Protein AF-A0A293LV69-F1 (afdb_monomer)

Foldseek 3Di:
DDDDDDDDDDDDDDDDDDDDDDDDDDDDDDDDDDDDPPPDDDDDDDDDDDDDDDPDDPDDPDPPCDVLVVLADDPVVVVVVVVVQPPDDPDRDNDPPDLLVVLLVSAADPVQKGQQLSLVVLLCQLQADPPPPLLVQLVVLLVVVCVVPDPPDDSRRDIGHSVSSCVSCVSNSVLSVCSSNLVDPGSRVPVVVVVVVVVQVVCLPPLDDDFDVVDVVRNPDDSSFGKDWDAGPSGRIDIDTPPPDDD

Nearest PDB structures (foldseek):
  7sbn-assembly1_C  TM=9.515E-01  e=5.520E-12  Homo sapiens
  7sbn-assembly1_A  TM=9.579E-01  e=1.296E-11  Homo sapiens
  3ss5-assembly1_B  TM=9.741E-01  e=3.409E-11  Mus musculus
  8bsl-assembly1_C  TM=9.491E-01  e=1.823E-11  Homo sapiens
  8bsl-assembly1_B  TM=9.640E-01  e=4.796E-11  Homo sapiens

Solvent-accessible surface area (backbone atoms only — not comparable to full-atom values): 16530 Å² total; per-residue (Å²): 141,87,84,86,80,86,79,83,83,93,75,89,88,86,84,88,84,87,88,87,90,82,89,88,84,92,86,83,90,81,89,80,91,82,83,79,92,84,82,86,88,84,88,85,89,78,89,81,90,76,85,85,77,78,83,75,78,94,77,76,93,75,84,78,76,48,72,67,68,71,74,50,78,55,77,67,56,54,60,49,37,64,58,62,71,55,76,75,54,102,60,93,69,84,73,79,77,56,64,56,56,53,56,44,67,74,51,46,50,96,81,69,29,27,48,40,34,62,52,51,49,59,52,38,54,41,19,44,53,98,82,39,79,78,47,43,65,32,57,49,42,50,49,52,54,40,61,73,75,49,86,87,69,61,77,50,76,41,71,34,44,66,70,61,45,38,68,29,40,59,91,32,39,70,62,52,52,36,47,78,67,40,67,42,97,54,51,62,32,57,67,54,46,52,57,49,51,54,49,49,59,65,53,66,74,63,78,77,84,76,69,57,66,89,45,75,76,54,47,70,58,67,82,82,69,55,50,48,74,50,68,49,98,83,50,31,52,52,73,48,70,52,63,86,63,88,132

Secondary structure (DSSP, 8-state):
------PPP--------------------------------S----S----------S--------THHHHSPPHHHHHHHHHHT----SS-------HHHHHHHHHB-TTS-EEHHHHHHHHHHTT--TT-GGGHHHHHHHHHHHHHH-TTS-GGG-EE-HHHHHHHHGGGHHHHHHHHTT-SSSS-HHHHHHHHHHHHHHHHT---S---TTSTTGGGS-TT--EEEEE-TT--EEEEESTTS--

pLDDT: mean 70.24, std 29.05, range [25.69, 98.19]

Organism: Ornithodoros erraticus (NCBI:txid265619)

Radius of gyration: 28.66 Å; Cα contacts (8 Å, |Δi|>4): 161; chains: 1; bounding box: 78×52×86 Å

InterPro domains:
  IPR012338 Beta-lactamase/transpeptidase-like [G3DSA:3.40.710.10] (182-247)
  IPR012338 Beta-lactamase/transpeptidase-like [SSF56601] (189-247)
  IPR015868 Glutaminase [PF04960] (209-247)
  IPR015868 Glutaminase [PTHR12544] (93-247)
  IPR041541 Glutaminase, EF-hand domain [PF17959] (99-187)

Structure (mmCIF, N/CA/C/O backbone):
data_AF-A0A293LV69-F1
#
_entry.id   AF-A0A293LV69-F1
#
loop_
_atom_site.group_PDB
_atom_site.id
_atom_site.type_symbol
_atom_site.label_atom_id
_atom_site.label_alt_id
_atom_site.label_comp_id
_atom_site.label_asym_id
_atom_site.label_entity_id
_atom_site.label_seq_id
_atom_site.pdbx_PDB_ins_code
_atom_site.Cartn_x
_atom_site.Cartn_y
_atom_site.Cartn_z
_atom_site.occupancy
_atom_site.B_iso_or_equiv
_atom_site.auth_seq_id
_atom_site.auth_comp_id
_atom_site.auth_asym_id
_atom_site.auth_atom_id
_atom_site.pdbx_PDB_model_num
ATOM 1 N N . MET A 1 1 ? -5.182 23.399 -16.677 1.00 38.50 1 MET A N 1
ATOM 2 C CA . MET A 1 1 ? -6.199 22.400 -17.072 1.00 38.50 1 MET A CA 1
ATOM 3 C C . MET A 1 1 ? -5.839 21.860 -18.445 1.00 38.50 1 MET A C 1
ATOM 5 O O . MET A 1 1 ? -5.856 22.649 -19.368 1.00 38.50 1 MET A O 1
ATOM 9 N N . TYR A 1 2 ? -5.457 20.585 -18.553 1.00 26.06 2 TYR A N 1
ATOM 10 C CA . TYR A 1 2 ? -5.794 19.656 -19.649 1.00 26.06 2 TYR A CA 1
ATOM 11 C C . TYR A 1 2 ? -5.107 18.316 -19.330 1.00 26.06 2 TYR A C 1
ATOM 13 O O . TYR A 1 2 ? -3.899 18.164 -19.477 1.00 26.06 2 TYR A O 1
ATOM 21 N N . ARG A 1 3 ? -5.884 17.362 -18.804 1.00 33.34 3 ARG A N 1
ATOM 22 C CA . ARG A 1 3 ? -5.496 15.958 -18.606 1.00 33.34 3 ARG A CA 1
ATOM 23 C C . ARG A 1 3 ? -5.986 15.193 -19.836 1.00 33.34 3 ARG A C 1
ATOM 25 O O . ARG A 1 3 ? -7.187 15.185 -20.086 1.00 33.34 3 ARG A O 1
ATOM 32 N N . ARG A 1 4 ? -5.097 14.531 -20.579 1.00 26.84 4 ARG A N 1
ATOM 33 C CA . ARG A 1 4 ? -5.485 13.424 -21.468 1.00 26.84 4 ARG A CA 1
ATOM 34 C C . ARG A 1 4 ? -5.095 12.122 -20.785 1.00 26.84 4 ARG A C 1
ATOM 36 O O . ARG A 1 4 ? -3.949 11.696 -20.830 1.00 26.84 4 ARG A O 1
ATOM 43 N N . THR A 1 5 ? -6.066 11.537 -20.098 1.00 32.88 5 THR A N 1
ATOM 44 C CA . THR A 1 5 ? -6.001 10.176 -19.574 1.00 32.88 5 THR A CA 1
ATOM 45 C C . THR A 1 5 ? -6.233 9.224 -20.742 1.00 32.88 5 THR A C 1
ATOM 47 O O . THR A 1 5 ? -7.318 9.217 -21.317 1.00 32.88 5 THR A O 1
ATOM 50 N N . ILE A 1 6 ? -5.223 8.440 -21.117 1.00 31.41 6 ILE A N 1
ATOM 51 C CA . ILE A 1 6 ? -5.418 7.315 -22.035 1.00 31.41 6 ILE A CA 1
ATOM 52 C C . ILE A 1 6 ? -5.941 6.154 -21.189 1.00 31.41 6 ILE A C 1
ATOM 54 O O . ILE A 1 6 ? -5.186 5.490 -20.485 1.00 31.41 6 ILE A O 1
ATOM 58 N N . ALA A 1 7 ? -7.258 5.963 -21.218 1.00 30.03 7 ALA A N 1
ATOM 59 C CA . ALA A 1 7 ? -7.911 4.743 -20.772 1.00 30.03 7 ALA A CA 1
ATOM 60 C C . ALA A 1 7 ? -7.998 3.792 -21.974 1.00 30.03 7 ALA A C 1
ATOM 62 O O . ALA A 1 7 ? -8.591 4.140 -22.993 1.00 30.03 7 ALA A O 1
ATOM 63 N N . MET A 1 8 ? -7.395 2.610 -21.871 1.00 28.88 8 MET A N 1
ATOM 64 C CA . MET A 1 8 ? -7.611 1.518 -22.823 1.00 28.88 8 MET A CA 1
ATOM 65 C C . MET A 1 8 ? -8.790 0.668 -22.323 1.00 28.88 8 MET A C 1
ATOM 67 O O . MET A 1 8 ? -8.700 0.141 -21.212 1.00 28.88 8 MET A O 1
ATOM 71 N N . PRO A 1 9 ? -9.885 0.504 -23.088 1.00 32.53 9 PRO A N 1
ATOM 72 C CA . PRO A 1 9 ? -10.919 -0.467 -22.764 1.00 32.53 9 PRO A CA 1
ATOM 73 C C . PRO A 1 9 ? -10.515 -1.862 -23.261 1.00 32.53 9 PRO A C 1
ATOM 75 O O . PRO A 1 9 ? -10.140 -2.059 -24.415 1.00 32.53 9 PRO A O 1
ATOM 78 N N . PHE A 1 10 ? -10.616 -2.843 -22.369 1.00 33.72 10 PHE A N 1
ATOM 79 C CA . PHE A 1 10 ? -10.447 -4.263 -22.662 1.00 33.72 10 PHE A CA 1
ATOM 80 C C . PHE A 1 10 ? -11.789 -4.838 -23.144 1.00 33.72 10 PHE A C 1
ATOM 82 O O . PHE A 1 10 ? -12.644 -5.165 -22.322 1.00 33.72 10 PHE A O 1
ATOM 89 N N . HIS A 1 11 ? -11.990 -4.986 -24.457 1.00 30.22 11 HIS A N 1
ATOM 90 C CA . HIS A 1 11 ? -12.850 -6.053 -24.983 1.00 30.22 11 HIS A CA 1
ATOM 91 C C . HIS A 1 11 ? -12.617 -6.358 -26.470 1.00 30.22 11 HIS A C 1
ATOM 93 O O . HIS A 1 11 ? -12.735 -5.488 -27.323 1.00 30.22 11 HIS A O 1
ATOM 99 N N . SER A 1 12 ? -12.364 -7.648 -26.715 1.00 34.19 12 SER A N 1
ATOM 100 C CA . SER A 1 12 ? -12.763 -8.457 -27.872 1.00 34.19 12 SER A CA 1
ATOM 101 C C . SER A 1 12 ? -12.427 -7.952 -29.279 1.00 34.19 12 SER A C 1
ATOM 103 O O . SER A 1 12 ? -13.157 -7.143 -29.824 1.00 34.19 12 SER A O 1
ATOM 105 N N . TYR A 1 13 ? -11.420 -8.556 -29.921 1.00 27.03 13 TYR A N 1
ATOM 106 C CA . TYR A 1 13 ? -11.511 -8.941 -31.338 1.00 27.03 13 TYR A CA 1
ATOM 107 C C . TYR A 1 13 ? -10.549 -10.101 -31.626 1.00 27.03 13 TYR A C 1
ATOM 109 O O . TYR A 1 13 ? -9.367 -9.926 -31.910 1.00 27.03 13 TYR A O 1
ATOM 117 N N . ALA A 1 14 ? -11.084 -11.317 -31.540 1.00 32.34 14 ALA A N 1
ATOM 118 C CA . ALA A 1 14 ? -10.540 -12.474 -32.230 1.00 32.34 14 ALA A CA 1
ATOM 119 C C . ALA A 1 14 ? -11.222 -12.597 -33.605 1.00 32.34 14 ALA A C 1
ATOM 121 O O . ALA A 1 14 ? -12.443 -12.481 -33.694 1.00 32.34 14 ALA A O 1
ATOM 122 N N . ARG A 1 15 ? -10.421 -12.949 -34.622 1.00 32.56 15 ARG A N 1
ATOM 123 C CA . ARG A 1 15 ? -10.737 -13.406 -35.999 1.00 32.56 15 ARG A CA 1
ATOM 124 C C . ARG A 1 15 ? -10.559 -12.398 -37.145 1.00 32.56 15 ARG A C 1
ATOM 126 O O . ARG A 1 15 ? -11.126 -11.314 -37.145 1.00 32.56 15 ARG A O 1
ATOM 133 N N . ARG A 1 16 ? -9.944 -12.956 -38.206 1.00 31.33 16 ARG A N 1
ATOM 134 C CA . ARG A 1 16 ? -9.664 -12.457 -39.574 1.00 31.33 16 ARG A CA 1
ATOM 135 C C . ARG A 1 16 ? -8.397 -11.582 -39.604 1.00 31.33 16 ARG A C 1
ATOM 137 O O . ARG A 1 16 ? -8.357 -10.566 -38.939 1.00 31.33 16 ARG A O 1
ATOM 144 N N . LEU A 1 17 ? -7.304 -11.930 -40.292 1.00 28.92 17 LEU A N 1
ATOM 145 C CA . LEU A 1 17 ? -7.173 -12.389 -41.683 1.00 28.92 17 LEU A CA 1
ATOM 146 C C . LEU A 1 17 ? -5.816 -13.120 -41.911 1.00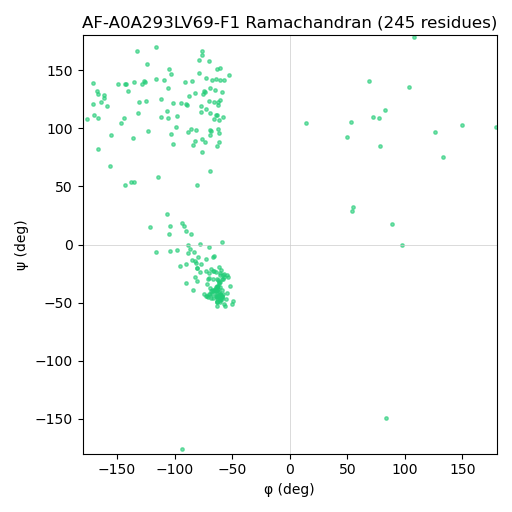 28.92 17 LEU A C 1
ATOM 148 O O . LEU A 1 17 ? -4.765 -12.558 -41.633 1.00 28.92 17 LEU A O 1
ATOM 152 N N . PHE A 1 18 ? -5.845 -14.326 -42.485 1.00 28.38 18 PHE A N 1
ATOM 153 C CA . PHE A 1 18 ? -4.902 -14.804 -43.526 1.00 28.38 18 PHE A CA 1
ATOM 154 C C . PHE A 1 18 ? -5.705 -14.752 -44.852 1.00 28.38 18 PHE A C 1
ATOM 156 O O . PHE A 1 18 ? -6.927 -14.904 -44.740 1.00 28.38 18 PHE A O 1
ATOM 163 N N . PRO A 1 19 ? -5.153 -14.554 -46.077 1.00 37.03 19 PRO A N 1
ATOM 164 C CA . PRO A 1 19 ? -3.860 -15.025 -46.617 1.00 37.03 19 PRO A CA 1
ATOM 165 C C . PRO A 1 19 ? -3.051 -13.897 -47.329 1.00 37.03 19 PRO A C 1
ATOM 167 O O . PRO A 1 19 ? -3.554 -12.799 -47.517 1.00 37.03 19 PRO A O 1
ATOM 170 N N . GLN A 1 20 ? -1.762 -14.029 -47.658 1.00 28.09 20 GLN A N 1
ATOM 171 C CA . GLN A 1 20 ? -1.255 -14.592 -48.919 1.00 28.09 20 GLN A CA 1
ATOM 172 C C . GLN A 1 20 ? 0.267 -14.806 -48.805 1.00 28.09 20 GLN A C 1
ATOM 174 O O . GLN A 1 20 ? 1.043 -13.855 -48.788 1.00 28.09 20 GLN A O 1
ATOM 179 N N . LEU A 1 21 ? 0.695 -16.068 -48.778 1.00 31.08 21 LEU A N 1
ATOM 180 C CA . LEU A 1 21 ? 2.047 -16.486 -49.142 1.00 31.08 21 LEU A CA 1
ATOM 181 C C . LEU A 1 21 ? 1.919 -17.289 -50.434 1.00 31.08 21 LEU A C 1
ATOM 183 O O . LEU A 1 21 ? 1.395 -18.404 -50.406 1.00 31.08 21 LEU A O 1
ATOM 187 N N . ARG A 1 22 ? 2.391 -16.735 -51.554 1.00 29.38 22 ARG A N 1
ATOM 188 C CA . ARG A 1 22 ? 2.895 -17.517 -52.690 1.00 29.38 22 ARG A CA 1
ATOM 189 C C . ARG A 1 22 ? 3.643 -16.632 -53.692 1.00 29.38 22 ARG A C 1
ATOM 191 O O . ARG A 1 22 ? 3.115 -15.629 -54.151 1.00 29.38 22 ARG A O 1
ATOM 198 N N . ASN A 1 23 ? 4.825 -17.125 -54.065 1.00 28.98 23 ASN A N 1
ATOM 199 C CA . ASN A 1 23 ? 5.679 -16.757 -55.198 1.00 28.98 23 ASN A CA 1
ATOM 200 C C . ASN A 1 23 ? 6.509 -15.470 -55.068 1.00 28.98 23 ASN A C 1
ATOM 202 O O . ASN A 1 23 ? 5.994 -14.372 -55.204 1.00 28.98 23 ASN A O 1
ATOM 206 N N . ILE A 1 24 ? 7.830 -15.634 -54.929 1.00 30.45 24 ILE A N 1
ATOM 207 C CA . ILE A 1 24 ? 8.792 -15.402 -56.022 1.00 30.45 24 ILE A CA 1
ATOM 208 C C . ILE A 1 24 ? 10.076 -16.182 -55.696 1.00 30.45 24 ILE A C 1
ATOM 210 O O . ILE A 1 24 ? 10.725 -15.980 -54.675 1.00 30.45 24 ILE A O 1
ATOM 214 N N . SER A 1 25 ? 10.406 -17.107 -56.593 1.00 27.28 25 SER A N 1
ATOM 215 C CA . SER A 1 25 ? 11.681 -17.810 -56.698 1.00 27.28 25 SER A CA 1
ATOM 216 C C . SER A 1 25 ? 12.468 -17.200 -57.867 1.00 27.28 25 SER A C 1
ATOM 218 O O . SER A 1 25 ? 11.871 -16.825 -58.874 1.00 27.28 25 SER A O 1
ATOM 220 N N . ASN A 1 26 ? 13.798 -17.173 -57.735 1.00 28.00 26 ASN A N 1
ATOM 221 C CA . ASN A 1 26 ? 14.818 -17.000 -58.785 1.00 28.00 26 ASN A CA 1
ATOM 222 C C . ASN A 1 26 ? 15.121 -15.597 -59.357 1.00 28.00 26 ASN A C 1
ATOM 224 O O . ASN A 1 26 ? 14.740 -15.271 -60.478 1.00 28.00 26 ASN A O 1
ATOM 228 N N . LYS A 1 27 ? 16.001 -14.859 -58.663 1.00 30.12 27 LYS A N 1
ATOM 229 C CA . LYS A 1 27 ? 17.137 -14.074 -59.216 1.00 30.12 27 LYS A CA 1
ATOM 230 C C . LYS A 1 27 ? 17.882 -13.495 -58.005 1.00 30.12 27 LYS A C 1
ATOM 232 O O . LYS A 1 27 ? 17.317 -12.694 -57.285 1.00 30.12 27 LYS A O 1
ATOM 237 N N . LEU A 1 28 ? 19.072 -13.941 -57.617 1.00 29.95 28 LEU A N 1
ATOM 238 C CA . LEU A 1 28 ? 20.348 -13.763 -58.302 1.00 29.95 28 LEU A CA 1
ATOM 239 C C . LEU A 1 28 ? 21.345 -14.780 -57.714 1.00 29.95 28 LEU A C 1
ATOM 241 O O . LEU A 1 28 ? 21.593 -14.796 -56.511 1.00 29.95 28 LEU A O 1
ATOM 245 N N . ARG A 1 29 ? 21.919 -15.631 -58.568 1.00 29.73 29 ARG A N 1
ATOM 246 C CA . ARG A 1 29 ? 23.135 -16.398 -58.270 1.00 29.73 29 ARG A CA 1
ATOM 247 C C . ARG A 1 29 ? 24.335 -15.529 -58.641 1.00 29.73 29 ARG A C 1
ATOM 249 O O . ARG A 1 29 ? 24.412 -15.109 -59.791 1.00 29.73 29 ARG A O 1
ATOM 256 N N . GLY A 1 30 ? 25.281 -15.341 -57.720 1.00 25.69 30 GLY A N 1
ATOM 257 C CA . GLY A 1 30 ? 26.651 -14.948 -58.069 1.00 25.69 30 GLY A CA 1
ATOM 258 C C . GLY A 1 30 ? 27.393 -14.106 -57.027 1.00 25.69 30 GLY A C 1
ATOM 259 O O . GLY A 1 30 ? 27.224 -12.896 -57.023 1.00 25.69 30 GLY A O 1
ATOM 260 N N . ARG A 1 31 ? 28.307 -14.769 -56.290 1.00 27.38 31 ARG A N 1
ATOM 261 C CA . ARG A 1 31 ? 29.437 -14.239 -55.477 1.00 27.38 31 ARG A CA 1
ATOM 262 C C . ARG A 1 31 ? 29.055 -13.452 -54.211 1.00 27.38 31 ARG A C 1
ATOM 264 O O . ARG A 1 31 ? 28.138 -12.656 -54.231 1.00 27.38 31 ARG A O 1
ATOM 271 N N . SER A 1 32 ? 29.722 -13.549 -53.065 1.00 26.38 32 SER A N 1
ATOM 272 C CA . SER A 1 32 ? 30.767 -14.418 -52.506 1.00 26.38 32 SER A CA 1
ATOM 273 C C . SER A 1 32 ? 30.860 -14.049 -51.014 1.00 26.38 32 SER A C 1
ATOM 275 O O . SER A 1 32 ? 30.798 -12.868 -50.689 1.00 26.38 32 SER A O 1
ATOM 277 N N . THR A 1 33 ? 31.003 -15.054 -50.145 1.00 32.31 33 THR A N 1
ATOM 278 C CA . THR A 1 33 ? 31.539 -14.989 -48.766 1.00 32.31 33 THR A CA 1
ATOM 279 C C . THR A 1 33 ? 30.980 -13.924 -47.808 1.00 32.31 33 THR A C 1
ATOM 281 O O . THR A 1 33 ? 31.562 -12.856 -47.656 1.00 32.31 33 THR A O 1
ATOM 284 N N . TRP A 1 34 ? 29.949 -14.293 -47.041 1.00 26.05 34 TRP A N 1
ATOM 285 C CA . TRP A 1 34 ? 29.697 -13.737 -45.705 1.00 26.05 34 TRP A CA 1
ATOM 286 C C . TRP A 1 34 ? 29.337 -14.887 -44.762 1.00 26.05 34 TRP A C 1
ATOM 288 O O . TRP A 1 34 ? 28.189 -15.315 -44.686 1.00 26.05 34 TRP A O 1
ATOM 298 N N . ALA A 1 35 ? 30.356 -15.440 -44.104 1.00 29.34 35 ALA A N 1
ATOM 299 C CA . ALA A 1 35 ? 30.172 -16.346 -42.979 1.00 29.34 35 ALA A CA 1
ATOM 300 C C . ALA A 1 35 ? 29.767 -15.518 -41.749 1.00 29.34 35 ALA A C 1
ATOM 302 O O . ALA A 1 35 ? 30.404 -14.512 -41.431 1.00 29.34 35 ALA A O 1
ATOM 303 N N . SER A 1 36 ? 28.688 -15.926 -41.085 1.00 29.03 36 SER A N 1
ATOM 304 C CA . SER A 1 36 ? 28.188 -15.332 -39.844 1.00 29.03 36 SER A CA 1
ATOM 305 C C . SER A 1 36 ? 29.190 -15.536 -38.697 1.00 29.03 36 SER A C 1
ATOM 307 O O . SER A 1 36 ? 29.634 -16.668 -38.497 1.00 29.03 36 SER A O 1
ATOM 309 N N . PRO A 1 37 ? 29.530 -14.512 -37.893 1.00 30.25 37 PRO A N 1
ATOM 310 C CA . PRO A 1 37 ? 30.386 -14.698 -36.723 1.00 30.25 37 PRO A CA 1
ATOM 311 C C . PRO A 1 37 ? 29.614 -15.342 -35.557 1.00 30.25 37 PRO A C 1
ATOM 313 O O . PRO A 1 37 ? 29.202 -14.666 -34.621 1.00 30.25 37 PRO A O 1
ATOM 316 N N . THR A 1 38 ? 29.433 -16.662 -35.596 1.00 37.12 38 THR A N 1
ATOM 317 C CA . THR A 1 38 ? 28.973 -17.472 -34.448 1.00 37.12 38 THR A CA 1
ATOM 318 C C . THR A 1 38 ? 30.105 -18.270 -33.790 1.00 37.12 38 THR A C 1
ATOM 320 O O . THR A 1 38 ? 29.854 -19.148 -32.978 1.00 37.12 38 THR A O 1
ATOM 323 N N . GLU A 1 39 ? 31.368 -17.933 -34.067 1.00 32.12 39 GLU A N 1
ATOM 324 C CA . GLU A 1 39 ? 32.528 -18.727 -33.629 1.00 32.12 39 GLU A CA 1
ATOM 325 C C . GLU A 1 39 ? 33.676 -17.871 -33.057 1.00 32.12 39 GLU A C 1
ATOM 327 O O . GLU A 1 39 ? 34.825 -17.955 -33.479 1.00 32.12 39 GLU A O 1
ATOM 332 N N . LYS A 1 40 ? 33.381 -17.012 -32.070 1.00 32.31 40 LYS A N 1
ATOM 333 C CA . LYS A 1 40 ? 34.412 -16.374 -31.216 1.00 32.31 40 LYS A CA 1
ATOM 334 C C . LYS A 1 40 ? 33.973 -16.217 -29.756 1.00 32.31 40 LYS A C 1
ATOM 336 O O . LYS A 1 40 ? 34.099 -15.144 -29.178 1.00 32.31 40 LYS A O 1
ATOM 341 N N . LEU A 1 41 ? 33.497 -17.298 -29.139 1.00 32.97 41 LEU A N 1
ATOM 342 C CA . LEU A 1 41 ? 33.331 -17.385 -27.679 1.00 32.97 41 LEU A CA 1
ATOM 343 C C . LEU A 1 41 ? 33.793 -18.748 -27.138 1.00 32.97 41 LEU A C 1
ATOM 345 O O . LEU A 1 41 ? 33.076 -19.436 -26.424 1.00 32.97 41 LEU A O 1
ATOM 349 N N . LEU A 1 42 ? 35.030 -19.129 -27.462 1.00 33.75 42 LEU A N 1
ATOM 350 C CA . LEU A 1 42 ? 35.764 -20.189 -26.770 1.00 33.75 42 LEU A CA 1
ATOM 351 C C . LEU A 1 42 ? 37.251 -19.823 -26.766 1.00 33.75 42 LEU A C 1
ATOM 353 O O . LEU A 1 42 ? 37.901 -19.884 -27.802 1.00 33.75 42 LEU A O 1
ATOM 357 N N . CYS A 1 43 ? 37.718 -19.377 -25.593 1.00 29.27 43 CYS A N 1
ATOM 358 C CA . CYS A 1 43 ? 39.106 -19.253 -25.103 1.00 29.27 43 CYS A CA 1
ATOM 359 C C . CYS A 1 43 ? 39.398 -17.896 -24.448 1.00 29.27 43 CYS A C 1
ATOM 361 O O . CYS A 1 43 ? 40.140 -17.074 -24.980 1.00 29.27 43 CYS A O 1
ATOM 363 N N . ARG A 1 44 ? 38.899 -17.707 -23.220 1.00 27.39 44 ARG A N 1
ATOM 364 C CA . ARG A 1 44 ? 39.669 -17.022 -22.167 1.00 27.39 44 ARG A CA 1
ATOM 365 C C . ARG A 1 44 ? 39.177 -17.425 -20.775 1.00 27.39 44 ARG A C 1
ATOM 367 O O . ARG A 1 44 ? 38.612 -16.636 -20.035 1.00 27.39 44 ARG A O 1
ATOM 374 N N . ALA A 1 45 ? 39.404 -18.689 -20.427 1.00 29.92 45 ALA A N 1
ATOM 375 C CA . ALA A 1 45 ? 39.386 -19.145 -19.044 1.00 29.92 45 ALA A CA 1
ATOM 376 C C . ALA A 1 45 ? 40.835 -19.228 -18.552 1.00 29.92 45 ALA A C 1
ATOM 378 O O . ALA A 1 45 ? 41.556 -20.168 -18.889 1.00 29.92 45 ALA A O 1
ATOM 379 N N . ARG A 1 46 ? 41.275 -18.225 -17.787 1.00 30.67 46 ARG A N 1
ATOM 380 C CA . ARG A 1 46 ? 42.273 -18.393 -16.726 1.00 30.67 46 ARG A CA 1
ATOM 381 C C . ARG A 1 46 ? 42.296 -17.141 -15.845 1.00 30.67 46 ARG A C 1
ATOM 383 O O . ARG A 1 46 ? 42.401 -16.035 -16.357 1.00 30.67 46 ARG A O 1
ATOM 390 N N . THR A 1 47 ? 42.198 -17.408 -14.541 1.00 30.11 47 THR A N 1
ATOM 391 C CA . THR A 1 47 ? 42.388 -16.543 -13.363 1.00 30.11 47 THR A CA 1
ATOM 392 C C . THR A 1 47 ? 41.321 -15.485 -13.050 1.00 30.11 47 THR A C 1
ATOM 394 O O . THR A 1 47 ? 41.260 -14.450 -13.701 1.00 30.11 47 THR A O 1
ATOM 397 N N . GLY A 1 48 ? 40.574 -15.720 -11.958 1.00 27.66 48 GLY A N 1
ATOM 398 C CA . GLY A 1 48 ? 39.987 -14.664 -11.120 1.00 27.66 48 GLY A CA 1
ATOM 399 C C . GLY A 1 48 ? 38.475 -14.756 -10.885 1.00 27.66 48 GLY A C 1
ATOM 400 O O . GLY A 1 48 ? 37.707 -14.294 -11.713 1.00 27.66 48 GLY A O 1
ATOM 401 N N . ASN A 1 49 ? 38.084 -15.341 -9.745 1.00 33.12 49 ASN A N 1
ATOM 402 C CA . ASN A 1 49 ? 36.803 -15.236 -9.020 1.00 33.12 49 ASN A CA 1
ATOM 403 C C . ASN A 1 49 ? 35.583 -14.614 -9.740 1.00 33.12 49 ASN A C 1
ATOM 405 O O . ASN A 1 49 ? 35.423 -13.397 -9.771 1.00 33.12 49 ASN A O 1
ATOM 409 N N . LEU A 1 50 ? 34.638 -15.470 -10.149 1.00 29.94 50 LEU A N 1
ATOM 410 C CA . LEU A 1 50 ? 33.223 -15.121 -10.332 1.00 29.94 50 LEU A CA 1
ATOM 411 C C . LEU A 1 50 ? 32.389 -15.785 -9.224 1.00 29.94 50 LEU A C 1
ATOM 413 O O . LEU A 1 50 ? 32.677 -16.932 -8.868 1.00 29.94 50 LEU A O 1
ATOM 417 N N . PRO A 1 51 ? 31.352 -15.119 -8.681 1.00 31.55 51 PRO A N 1
ATOM 418 C CA . PRO A 1 51 ? 30.461 -15.749 -7.725 1.00 31.55 51 PRO A CA 1
ATOM 419 C C . PRO A 1 51 ? 29.628 -16.824 -8.431 1.00 31.55 51 PRO A C 1
ATOM 421 O O . PRO A 1 51 ? 29.105 -16.634 -9.529 1.00 31.55 51 PRO A O 1
ATOM 424 N N . LEU A 1 52 ? 29.541 -17.971 -7.768 1.00 27.33 52 LEU A N 1
ATOM 425 C CA . LEU A 1 52 ? 28.819 -19.164 -8.178 1.00 27.33 52 LEU A CA 1
ATOM 426 C C . LEU A 1 52 ? 27.316 -18.846 -8.318 1.00 27.33 52 LEU A C 1
ATOM 428 O O . LEU A 1 52 ? 26.578 -18.872 -7.333 1.00 27.33 52 LEU A O 1
ATOM 432 N N . TYR A 1 53 ? 26.842 -18.550 -9.531 1.00 28.27 53 TYR A N 1
ATOM 433 C CA . TYR A 1 53 ? 25.406 -18.563 -9.814 1.00 28.27 53 TYR A CA 1
ATOM 434 C C . TYR A 1 53 ? 24.919 -20.007 -9.674 1.00 28.27 53 TYR A C 1
ATOM 436 O O . TYR A 1 53 ? 25.241 -20.872 -10.490 1.00 28.27 53 TYR A O 1
ATOM 444 N N . ARG A 1 54 ? 24.166 -20.281 -8.602 1.00 27.16 54 ARG A N 1
ATOM 445 C CA . ARG A 1 54 ? 23.469 -21.555 -8.427 1.00 27.16 54 ARG A CA 1
ATOM 446 C C . ARG A 1 54 ? 22.465 -21.717 -9.566 1.00 27.16 54 ARG A C 1
ATOM 448 O O . ARG A 1 54 ? 21.412 -21.085 -9.572 1.00 27.16 54 ARG A O 1
ATOM 455 N N . HIS A 1 55 ? 22.783 -22.608 -10.497 1.00 25.98 55 HIS A N 1
ATOM 456 C CA . HIS A 1 55 ? 21.770 -23.341 -11.239 1.00 25.98 55 HIS A CA 1
ATOM 457 C C . HIS A 1 55 ? 20.908 -24.088 -10.217 1.00 25.98 55 HIS A C 1
ATOM 459 O O . HIS A 1 55 ? 21.386 -25.027 -9.584 1.00 25.98 55 HIS A O 1
ATOM 465 N N . PHE A 1 56 ? 19.658 -23.669 -10.036 1.00 29.30 56 PHE A N 1
ATOM 466 C CA . PHE A 1 56 ? 18.665 -24.505 -9.374 1.00 29.30 56 PHE A CA 1
ATOM 467 C C . PHE A 1 56 ? 17.829 -25.199 -10.440 1.00 29.30 56 PHE A C 1
ATOM 469 O O . PHE A 1 56 ? 17.057 -24.578 -11.169 1.00 29.30 56 PHE A O 1
ATOM 476 N N . THR A 1 57 ? 18.021 -26.510 -10.531 1.00 27.59 57 THR A N 1
ATOM 477 C CA . THR A 1 57 ? 17.061 -27.431 -11.127 1.00 27.59 57 THR A CA 1
ATOM 478 C C . THR A 1 57 ? 15.761 -27.343 -10.334 1.00 27.59 57 THR A C 1
ATOM 480 O O . THR A 1 57 ? 15.752 -27.489 -9.113 1.00 27.59 57 THR A O 1
ATOM 483 N N . CYS A 1 58 ? 14.668 -27.056 -11.038 1.00 29.94 58 CYS A N 1
ATOM 484 C CA . CYS A 1 58 ? 13.319 -27.065 -10.495 1.00 29.94 58 CYS A CA 1
ATOM 485 C C . CYS A 1 58 ? 12.920 -28.510 -10.181 1.00 29.94 58 CYS A C 1
ATOM 487 O O . CYS A 1 58 ? 12.466 -29.245 -11.051 1.00 29.94 58 CYS A O 1
ATOM 489 N N . SER A 1 59 ? 13.137 -28.914 -8.938 1.00 37.31 59 SER A N 1
ATOM 490 C CA . SER A 1 59 ? 12.536 -30.097 -8.335 1.00 37.31 59 SER A CA 1
ATOM 491 C C . SER A 1 59 ? 12.779 -30.004 -6.837 1.00 37.31 59 SER A C 1
ATOM 493 O O . SER A 1 59 ? 13.766 -30.535 -6.354 1.00 37.31 59 SER A O 1
ATOM 495 N N . ASP A 1 60 ? 11.931 -29.242 -6.149 1.00 26.14 60 ASP A N 1
ATOM 496 C CA . ASP A 1 60 ? 11.630 -29.438 -4.730 1.00 26.14 60 ASP A CA 1
ATOM 497 C C . ASP A 1 60 ? 10.395 -28.610 -4.359 1.00 26.14 60 ASP A C 1
ATOM 499 O O . ASP A 1 60 ? 10.405 -27.378 -4.310 1.00 26.14 60 ASP A O 1
ATOM 503 N N . THR A 1 61 ? 9.292 -29.312 -4.113 1.00 41.94 61 THR A N 1
ATOM 504 C CA . THR A 1 61 ? 8.101 -28.808 -3.426 1.00 41.94 61 THR A CA 1
ATOM 505 C C . THR A 1 61 ? 8.463 -28.430 -1.992 1.00 41.94 61 THR A C 1
ATOM 507 O O . THR A 1 61 ? 8.272 -29.213 -1.064 1.00 41.94 61 THR A O 1
ATOM 510 N N . LEU A 1 62 ? 8.966 -27.215 -1.784 1.00 37.34 62 LEU A N 1
ATOM 511 C CA . LEU A 1 62 ? 9.081 -26.641 -0.449 1.00 37.34 62 LEU A CA 1
ATOM 512 C C . LEU A 1 62 ? 7.782 -25.916 -0.104 1.00 37.34 62 LEU A C 1
ATOM 514 O O . LEU A 1 62 ? 7.554 -24.764 -0.464 1.00 37.34 62 LEU A O 1
ATOM 518 N N . ARG A 1 63 ? 6.923 -26.630 0.630 1.00 39.75 63 ARG A N 1
ATOM 519 C CA . ARG A 1 63 ? 5.838 -26.048 1.422 1.00 39.75 63 ARG A CA 1
ATOM 520 C C . ARG A 1 63 ? 6.449 -25.136 2.487 1.00 39.75 63 ARG A C 1
ATOM 522 O O . ARG A 1 63 ? 6.708 -25.564 3.607 1.00 39.75 63 ARG A O 1
ATOM 529 N N . THR A 1 64 ? 6.676 -23.873 2.158 1.00 31.28 64 THR A N 1
ATOM 530 C CA . THR A 1 64 ? 6.994 -22.846 3.151 1.00 31.28 64 THR A CA 1
ATOM 531 C C . THR A 1 64 ? 5.687 -22.320 3.727 1.00 31.28 64 THR A C 1
ATOM 533 O O . THR A 1 64 ? 5.118 -21.345 3.243 1.00 31.28 64 THR A O 1
ATOM 536 N N . THR A 1 65 ? 5.159 -23.001 4.744 1.00 38.50 65 THR A N 1
ATOM 537 C CA . THR A 1 65 ? 4.022 -22.494 5.517 1.00 38.50 65 THR A CA 1
ATOM 538 C C . THR A 1 65 ? 4.535 -21.409 6.459 1.00 38.50 65 THR A C 1
ATOM 540 O O . THR A 1 65 ? 4.980 -21.701 7.571 1.00 38.50 65 THR A O 1
ATOM 543 N N . SER A 1 66 ? 4.526 -20.156 6.003 1.00 37.91 66 SER A N 1
ATOM 544 C CA . SER A 1 66 ? 4.711 -19.016 6.899 1.00 37.91 66 SER A CA 1
ATOM 545 C C . SER A 1 66 ? 3.589 -19.016 7.946 1.00 37.91 66 SER A C 1
ATOM 547 O O . SER A 1 66 ? 2.486 -19.505 7.697 1.00 37.91 66 SER A O 1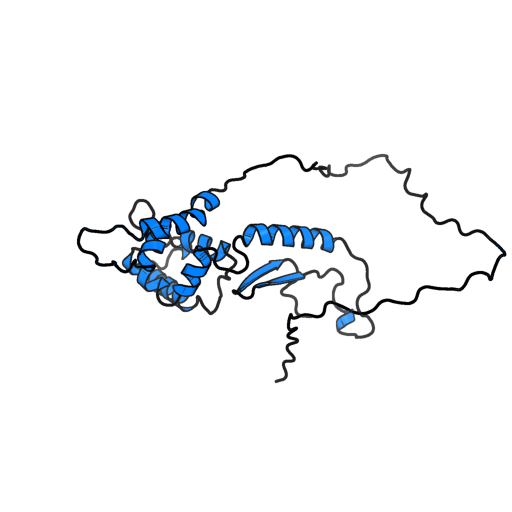
ATOM 549 N N . HIS A 1 67 ? 3.853 -18.467 9.130 1.00 37.47 67 HIS A N 1
ATOM 550 C CA . HIS A 1 67 ? 2.832 -18.310 10.170 1.00 37.47 67 HIS A CA 1
ATOM 551 C C . HIS A 1 67 ? 1.630 -17.482 9.668 1.00 37.47 67 HIS A C 1
ATOM 553 O O . HIS A 1 67 ? 0.510 -17.715 10.104 1.00 37.47 67 HIS A O 1
ATOM 559 N N . ALA A 1 68 ? 1.837 -16.605 8.673 1.00 39.25 68 ALA A N 1
ATOM 560 C CA . ALA A 1 68 ? 0.764 -15.895 7.982 1.00 39.25 68 ALA A CA 1
ATOM 561 C C . ALA A 1 68 ? -0.208 -16.866 7.290 1.00 39.25 68 ALA A C 1
ATOM 563 O O . ALA A 1 68 ? -1.406 -16.740 7.489 1.00 39.25 68 ALA A O 1
ATOM 564 N N . ASN A 1 69 ? 0.269 -17.925 6.628 1.00 43.03 69 ASN A N 1
ATOM 565 C CA . ASN A 1 69 ? -0.611 -18.943 6.032 1.00 43.03 69 ASN A CA 1
ATOM 566 C C . ASN A 1 69 ? -1.396 -19.775 7.067 1.00 43.03 69 ASN A C 1
ATOM 568 O O . ASN A 1 69 ? -2.284 -20.521 6.675 1.00 43.03 69 ASN A O 1
ATOM 572 N N . ARG A 1 70 ? -1.078 -19.679 8.370 1.00 45.81 70 ARG A N 1
ATOM 573 C CA . ARG A 1 70 ? -1.864 -20.291 9.461 1.00 45.81 70 ARG A CA 1
ATOM 574 C C . ARG A 1 70 ? -2.877 -19.336 10.100 1.00 45.81 70 ARG A C 1
ATOM 576 O O . ARG A 1 70 ? -3.782 -19.810 10.771 1.00 45.81 70 ARG A O 1
ATOM 583 N N . VAL A 1 71 ? -2.717 -18.022 9.920 1.00 48.62 71 VAL A N 1
ATOM 584 C CA . VAL A 1 71 ? -3.659 -16.994 10.412 1.00 48.62 71 VAL A CA 1
ATOM 585 C C . VAL A 1 71 ? -4.870 -16.863 9.481 1.00 48.62 71 VAL A C 1
ATOM 587 O O . VAL A 1 71 ? -5.923 -16.382 9.887 1.00 48.62 71 VAL A O 1
ATOM 590 N N . PHE A 1 72 ? -4.738 -17.316 8.236 1.00 50.66 72 PHE A N 1
ATOM 591 C CA . PHE A 1 72 ? -5.774 -17.205 7.221 1.00 50.66 72 PHE A CA 1
ATOM 592 C C . PHE A 1 72 ? -6.522 -18.529 7.035 1.00 50.66 72 PHE A C 1
ATOM 594 O O . PHE A 1 72 ? -5.922 -19.552 6.702 1.00 50.66 72 PHE A O 1
ATOM 601 N N . MET A 1 73 ? -7.844 -18.484 7.241 1.00 44.06 73 MET A N 1
ATOM 602 C CA . MET A 1 73 ? -8.757 -19.587 6.929 1.00 44.06 73 MET A CA 1
ATOM 603 C C . MET A 1 73 ? -8.660 -19.920 5.428 1.00 44.06 73 MET A C 1
ATOM 605 O O . MET A 1 73 ? -8.759 -19.008 4.598 1.00 44.06 73 MET A O 1
ATOM 609 N N . PRO A 1 74 ? -8.511 -21.197 5.039 1.00 46.44 74 PRO A N 1
ATOM 610 C CA . PRO A 1 74 ? -8.726 -21.631 3.663 1.00 46.44 74 PRO A CA 1
ATOM 611 C C . PRO A 1 74 ? -10.107 -21.173 3.161 1.00 46.44 74 PRO A C 1
ATOM 613 O O . PRO A 1 74 ? -11.074 -21.174 3.917 1.00 46.44 74 PRO A O 1
ATOM 616 N N . ALA A 1 75 ? -10.254 -20.842 1.874 1.00 48.62 75 ALA A N 1
ATOM 617 C CA . ALA A 1 75 ? -11.567 -20.507 1.290 1.00 48.62 75 ALA A CA 1
ATOM 618 C C . ALA A 1 75 ? -12.635 -21.609 1.527 1.00 48.62 75 ALA A C 1
ATOM 620 O O . ALA A 1 75 ? -13.830 -21.333 1.621 1.00 48.62 75 ALA A O 1
ATOM 621 N N . GLU A 1 76 ? -12.181 -22.854 1.697 1.00 45.47 76 GLU A N 1
ATOM 622 C CA . GLU A 1 76 ? -12.948 -24.057 2.063 1.00 45.47 76 GLU A CA 1
ATOM 623 C C . GLU A 1 76 ? -13.635 -23.948 3.440 1.00 45.47 76 GLU A C 1
ATOM 625 O O . GLU A 1 76 ? -14.735 -24.462 3.662 1.00 45.47 76 GLU A O 1
ATOM 630 N N . GLU A 1 77 ? -13.014 -23.226 4.368 1.00 50.66 77 GLU A N 1
ATOM 631 C CA . GLU A 1 77 ? -13.495 -23.000 5.728 1.00 50.66 77 GLU A CA 1
ATOM 632 C C . GLU A 1 77 ? -14.629 -21.946 5.759 1.00 50.66 77 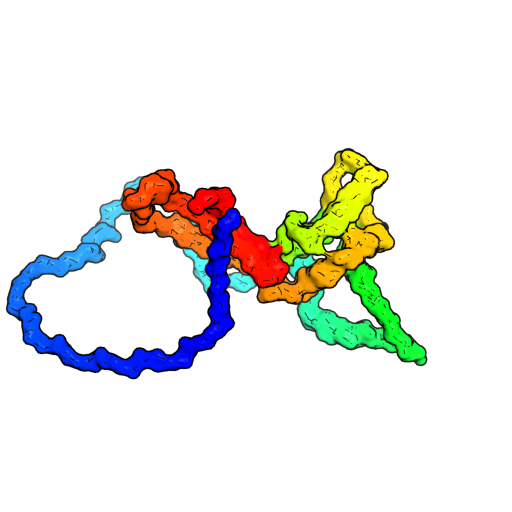GLU A C 1
ATOM 634 O O . GLU A 1 77 ? -15.439 -21.934 6.682 1.00 50.66 77 GLU A O 1
ATOM 639 N N . PHE A 1 78 ? -14.789 -21.142 4.695 1.00 48.00 78 PHE A N 1
ATOM 640 C CA . PHE A 1 78 ? -15.977 -20.305 4.450 1.00 48.00 78 PHE A CA 1
ATOM 641 C C . PHE A 1 78 ? -17.137 -21.072 3.799 1.00 48.00 78 PHE A C 1
ATOM 643 O O . PHE A 1 78 ? -18.297 -20.729 4.031 1.00 48.00 78 PHE A O 1
ATOM 650 N N . HIS A 1 79 ? -16.860 -22.130 3.030 1.00 43.66 79 HIS A N 1
ATOM 651 C CA . HIS A 1 79 ? -17.915 -23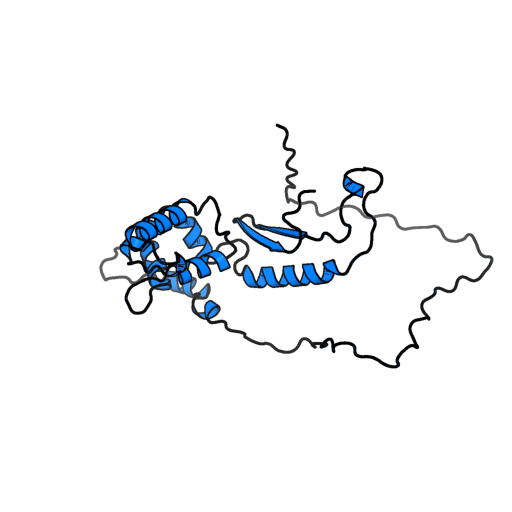.039 2.570 1.00 43.66 79 HIS A CA 1
ATOM 652 C C . HIS A 1 79 ? -18.488 -23.850 3.742 1.00 43.66 79 HIS A C 1
ATOM 654 O O . HIS A 1 79 ? -19.707 -23.949 3.852 1.00 43.66 79 HIS A O 1
ATOM 660 N N . HIS A 1 80 ? -17.647 -24.265 4.695 1.00 38.16 80 HIS A N 1
ATOM 661 C CA . HIS A 1 80 ? -18.101 -24.783 5.994 1.00 38.16 80 HIS A CA 1
ATOM 662 C C . HIS A 1 80 ? -18.638 -23.686 6.922 1.00 38.16 80 HIS A C 1
ATOM 664 O O . HIS A 1 80 ? -19.451 -23.966 7.791 1.00 38.16 80 HIS A O 1
ATOM 670 N N . GLY A 1 81 ? -18.247 -22.426 6.730 1.00 34.97 81 GLY A N 1
ATOM 671 C CA . GLY A 1 81 ? -18.847 -21.264 7.385 1.00 34.97 81 GLY A CA 1
ATOM 672 C C . GLY A 1 81 ? -20.291 -21.005 6.952 1.00 34.97 81 GLY A C 1
ATOM 673 O O . GLY A 1 81 ? -21.044 -20.426 7.718 1.00 34.97 81 GLY A O 1
ATOM 674 N N . LYS A 1 82 ? -20.723 -21.484 5.779 1.00 36.22 82 LYS A N 1
ATOM 675 C CA . LYS A 1 82 ? -22.148 -21.520 5.410 1.00 36.22 82 LYS A CA 1
ATOM 676 C C . LYS A 1 82 ? -22.934 -22.549 6.230 1.00 36.22 82 LYS A C 1
ATOM 678 O O . LYS A 1 82 ? -24.115 -22.331 6.469 1.00 36.22 82 LYS A O 1
ATOM 683 N N . GLU A 1 83 ? -22.282 -23.622 6.676 1.00 36.19 83 GLU A N 1
ATOM 684 C CA . GLU A 1 83 ? -22.879 -24.668 7.519 1.00 36.19 83 GLU A CA 1
ATOM 685 C C . GLU A 1 83 ? -22.732 -24.362 9.022 1.00 36.19 83 GLU A C 1
ATOM 687 O O . GLU A 1 83 ? -23.652 -24.620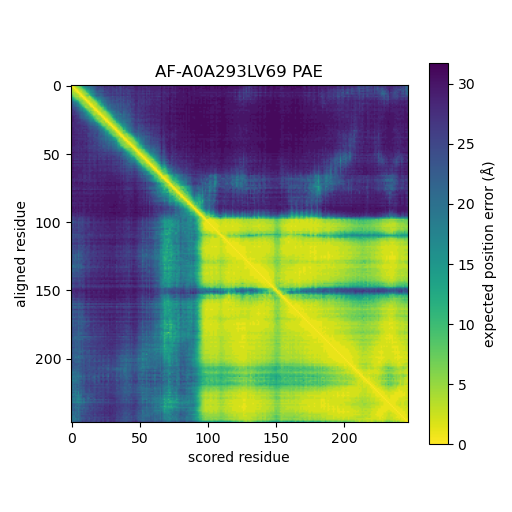 9.788 1.00 36.19 83 GLU A O 1
ATOM 692 N N . LYS A 1 84 ? -21.638 -23.714 9.449 1.00 36.69 84 LYS A N 1
ATOM 693 C CA . LYS A 1 84 ? -21.436 -23.194 10.817 1.00 36.69 84 LYS A CA 1
ATOM 694 C C . LYS A 1 84 ? -22.104 -21.842 11.082 1.00 36.69 84 LYS A C 1
ATOM 696 O O . LYS A 1 84 ? -22.299 -21.492 12.237 1.00 36.69 84 LYS A O 1
ATOM 701 N N . ALA A 1 85 ? -22.506 -21.098 10.048 1.00 39.97 85 ALA A N 1
ATOM 702 C CA . ALA A 1 85 ? -23.429 -19.962 10.185 1.00 39.97 85 ALA A CA 1
ATOM 703 C C . ALA A 1 85 ? -24.865 -20.406 10.529 1.00 39.97 85 ALA A C 1
ATOM 705 O O . ALA A 1 85 ? -25.740 -19.564 10.713 1.00 39.97 85 ALA A O 1
ATOM 706 N N . LEU A 1 86 ? -25.103 -21.716 10.621 1.00 42.81 86 LEU A N 1
ATOM 707 C CA . LEU A 1 86 ? -26.332 -22.344 11.083 1.00 42.81 86 LEU A CA 1
ATOM 708 C C . LEU A 1 86 ? -26.065 -23.106 12.391 1.00 42.81 86 LEU A C 1
ATOM 710 O O . LEU A 1 86 ? -26.332 -24.300 12.496 1.00 42.81 86 LEU A O 1
ATOM 714 N N . GLU A 1 87 ? -25.578 -22.425 13.429 1.00 40.31 87 GLU A N 1
ATOM 715 C CA . GLU A 1 87 ? -25.892 -22.884 14.786 1.00 40.31 87 GLU A CA 1
ATOM 716 C C . GLU A 1 87 ? -27.357 -22.541 15.065 1.00 40.31 87 GLU A C 1
ATOM 718 O O . GLU A 1 87 ? -27.719 -21.458 15.520 1.00 40.31 87 GLU A O 1
ATOM 723 N N . VAL A 1 88 ? -28.224 -23.480 14.686 1.00 38.28 88 VAL A N 1
ATOM 724 C CA . VAL A 1 88 ? -29.655 -23.450 14.972 1.00 38.28 88 VAL A CA 1
ATOM 725 C C . VAL A 1 88 ? -29.829 -23.645 16.478 1.00 38.28 88 VAL A C 1
ATOM 727 O O . VAL A 1 88 ? -29.821 -24.772 16.975 1.00 38.28 88 VAL A O 1
ATOM 730 N N . ASN A 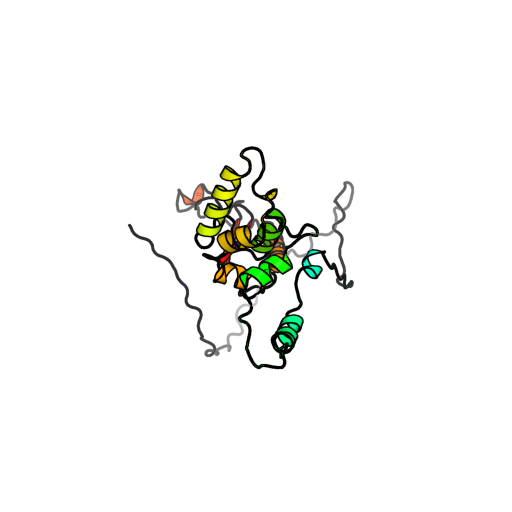1 89 ? -30.007 -22.554 17.223 1.00 43.22 89 ASN A N 1
ATOM 731 C CA . ASN A 1 89 ? -30.698 -22.644 18.505 1.00 43.22 89 ASN A CA 1
ATOM 732 C C . ASN A 1 89 ? -32.139 -23.106 18.253 1.00 43.22 89 ASN A C 1
ATOM 734 O O . ASN A 1 89 ? -32.708 -22.858 17.190 1.00 43.22 89 ASN A O 1
ATOM 738 N N . ARG A 1 90 ? -32.733 -23.803 19.230 1.00 51.44 90 ARG A N 1
ATOM 739 C CA . ARG A 1 90 ? -34.076 -24.422 19.153 1.00 51.44 90 ARG A CA 1
ATOM 740 C C . ARG A 1 90 ? -35.234 -23.445 18.871 1.00 51.44 90 ARG A C 1
ATOM 742 O O . ARG A 1 90 ? -36.377 -23.878 18.780 1.00 51.44 90 ARG A O 1
ATOM 749 N N . GLU A 1 91 ? -34.943 -22.170 18.671 1.00 45.91 91 GLU A N 1
ATOM 750 C CA . GLU A 1 91 ? -35.859 -21.107 18.287 1.00 45.91 91 GLU A CA 1
ATOM 751 C C . GLU A 1 91 ? -35.175 -20.361 17.130 1.00 45.91 91 GLU A C 1
ATOM 753 O O . GLU A 1 91 ? -34.076 -19.838 17.294 1.00 45.91 91 GLU A O 1
ATOM 758 N N . GLY A 1 92 ? -35.750 -20.439 15.924 1.00 41.34 92 GLY A N 1
ATOM 759 C CA . GLY A 1 92 ? -35.119 -20.080 14.646 1.00 41.34 92 GLY A CA 1
ATOM 760 C C . GLY A 1 92 ? -34.862 -18.586 14.429 1.00 41.34 92 GLY A C 1
ATOM 761 O O . GLY A 1 92 ? -35.404 -17.999 13.495 1.00 41.34 92 GLY A O 1
ATOM 762 N N . GLU A 1 93 ? -34.014 -17.984 15.256 1.00 38.00 93 GLU A N 1
ATOM 763 C CA . GLU A 1 93 ? -33.606 -16.588 15.162 1.00 38.00 93 GLU A CA 1
ATOM 764 C C . GLU A 1 93 ? -32.167 -16.507 14.626 1.00 38.00 93 GLU A C 1
ATOM 766 O O . GLU A 1 93 ? -31.201 -16.901 15.281 1.00 38.00 93 GLU A O 1
ATOM 771 N N . THR A 1 94 ? -32.007 -16.042 13.382 1.00 43.53 94 THR A N 1
ATOM 772 C CA . THR A 1 94 ? -30.689 -15.813 12.780 1.00 43.53 94 THR A CA 1
ATOM 773 C C . THR A 1 94 ? -30.030 -14.634 13.486 1.00 43.53 94 THR A C 1
ATOM 775 O O . THR A 1 94 ? -30.330 -13.482 13.165 1.00 43.53 94 THR A O 1
ATOM 778 N N . VAL A 1 95 ? -29.142 -14.896 14.445 1.00 50.06 95 VAL A N 1
ATOM 779 C CA . VAL A 1 95 ? -28.356 -13.829 15.070 1.00 50.06 95 VAL A CA 1
ATOM 780 C C . VAL A 1 95 ? -27.503 -13.184 13.971 1.00 50.06 95 VAL A C 1
ATOM 782 O O . VAL A 1 95 ? -26.717 -13.885 13.325 1.00 50.06 95 VAL A O 1
ATOM 785 N N . PRO A 1 96 ? -27.653 -11.878 13.693 1.00 57.34 96 PRO A N 1
ATOM 786 C CA . PRO A 1 96 ? -26.824 -11.211 12.706 1.00 57.34 96 PRO A CA 1
ATOM 787 C C . PRO A 1 96 ? -25.376 -11.270 13.190 1.00 57.34 96 PRO A C 1
ATOM 789 O O . PRO A 1 96 ? -25.016 -10.663 14.196 1.00 57.34 96 PRO A O 1
ATOM 792 N N . VAL A 1 97 ? -24.546 -12.038 12.486 1.00 67.00 97 VAL A N 1
ATOM 793 C CA . VAL A 1 97 ? -23.130 -12.163 12.822 1.00 67.00 97 VAL A CA 1
ATOM 794 C C . VAL A 1 97 ? -22.482 -10.795 12.641 1.00 67.00 97 VAL A C 1
ATOM 796 O O . VAL A 1 97 ? -22.375 -10.291 11.518 1.00 67.00 97 VAL A O 1
ATOM 799 N N . ASN A 1 98 ? -22.073 -10.173 13.746 1.00 85.06 98 ASN A N 1
ATOM 800 C CA . ASN A 1 98 ? -21.429 -8.873 13.697 1.00 85.06 98 ASN A CA 1
ATOM 801 C C . ASN A 1 98 ? -20.037 -9.033 13.069 1.00 85.06 98 ASN A C 1
ATOM 803 O O . ASN A 1 98 ? -19.153 -9.689 13.616 1.00 85.06 98 ASN A O 1
ATOM 807 N N . VAL A 1 99 ? -19.847 -8.458 11.882 1.00 88.25 99 VAL A N 1
ATOM 808 C CA . VAL A 1 99 ? -18.586 -8.566 11.132 1.00 88.25 99 VAL A CA 1
ATOM 809 C C . VAL A 1 99 ? -17.430 -7.915 11.899 1.00 88.25 99 VAL A C 1
ATOM 811 O O . VAL A 1 99 ? -16.298 -8.380 11.783 1.00 88.25 99 VAL A O 1
ATOM 814 N N . GLU A 1 100 ? -17.712 -6.884 12.706 1.00 91.12 100 GLU A N 1
ATOM 815 C CA . GLU A 1 100 ? -16.725 -6.245 13.588 1.00 91.12 100 GLU A CA 1
ATOM 816 C C . GLU A 1 100 ? -16.145 -7.266 14.579 1.00 91.12 100 GLU A C 1
ATOM 818 O O . GLU A 1 100 ? -14.925 -7.357 14.737 1.00 91.12 100 GLU A O 1
ATOM 823 N N . ASP A 1 101 ? -17.016 -8.089 15.166 1.00 90.69 101 ASP A N 1
ATOM 824 C CA . ASP A 1 101 ? -16.658 -9.104 16.155 1.00 90.69 101 ASP A CA 1
ATOM 825 C C . ASP A 1 101 ? -15.830 -10.224 15.528 1.00 90.69 101 ASP A C 1
ATOM 827 O O . ASP A 1 101 ? -14.805 -10.606 16.083 1.00 90.69 101 ASP A O 1
ATOM 831 N N . LEU A 1 102 ? -16.210 -10.683 14.331 1.00 91.25 102 LEU A N 1
ATOM 832 C CA . LEU A 1 102 ? -15.440 -11.690 13.597 1.00 91.25 102 LEU A CA 1
ATOM 833 C C . LEU A 1 102 ? -14.010 -11.221 13.322 1.00 91.25 102 LEU A C 1
ATOM 835 O O . LEU A 1 102 ? -13.060 -11.970 13.533 1.00 91.25 102 LEU A O 1
ATOM 839 N N . ILE A 1 103 ? -13.849 -9.986 12.838 1.00 92.75 103 ILE A N 1
ATOM 840 C CA . ILE A 1 103 ? -12.517 -9.442 12.559 1.00 92.75 103 ILE A CA 1
ATOM 841 C C . ILE A 1 103 ? -11.743 -9.281 13.868 1.00 92.75 103 ILE A C 1
ATOM 843 O O . ILE A 1 103 ? -10.555 -9.588 13.902 1.00 92.75 103 ILE A O 1
ATOM 847 N N . PHE A 1 104 ? -12.386 -8.846 14.952 1.00 94.12 104 PHE A N 1
ATOM 848 C CA . PHE A 1 104 ? -11.726 -8.767 16.252 1.00 94.12 104 PHE A CA 1
ATOM 849 C C . PHE A 1 104 ? -11.237 -10.144 16.721 1.00 94.12 104 PHE A C 1
ATOM 851 O O . PHE A 1 104 ? -10.068 -10.291 17.072 1.00 94.12 104 PHE A O 1
ATOM 858 N N . ASP A 1 105 ? -12.087 -11.168 16.640 1.00 92.31 105 ASP A N 1
ATOM 859 C CA . ASP A 1 105 ? -11.764 -12.538 17.040 1.00 92.31 105 ASP A CA 1
ATOM 860 C C . ASP A 1 105 ? -10.622 -13.155 16.220 1.00 92.31 105 ASP A C 1
ATOM 862 O O . ASP A 1 105 ? -9.851 -13.950 16.755 1.00 92.31 105 ASP A O 1
ATOM 866 N N . MET A 1 106 ? -10.456 -12.761 14.952 1.00 90.06 106 MET A N 1
ATOM 867 C CA . MET A 1 106 ? -9.324 -13.190 14.117 1.00 90.06 106 MET A CA 1
ATOM 868 C C . MET A 1 106 ? -7.973 -12.649 14.605 1.00 90.06 106 MET A C 1
ATOM 870 O O . MET A 1 106 ? -6.933 -13.267 14.369 1.00 90.06 106 MET A O 1
ATOM 874 N N . PHE A 1 107 ? -7.966 -11.475 15.239 1.00 92.12 107 PHE A N 1
ATOM 875 C CA . PHE A 1 107 ? -6.742 -10.749 15.585 1.00 92.12 107 PHE A CA 1
ATOM 876 C C . PHE A 1 107 ? -6.511 -10.586 17.087 1.00 92.12 107 PHE A C 1
ATOM 878 O O . PHE A 1 107 ? -5.431 -10.114 17.453 1.00 92.12 107 PHE A O 1
ATOM 885 N N . LYS A 1 108 ? -7.464 -10.983 17.939 1.00 92.62 108 LYS A N 1
ATOM 886 C CA . LYS A 1 108 ? -7.318 -10.920 19.395 1.00 92.62 108 LYS A CA 1
ATOM 887 C C . LYS A 1 108 ? -6.144 -11.769 19.876 1.00 92.62 108 LYS A C 1
ATOM 889 O O . LYS A 1 108 ? -5.873 -12.855 19.358 1.00 92.62 108 LYS A O 1
ATOM 894 N N . ASP A 1 109 ? -5.444 -11.240 20.863 1.00 91.00 109 ASP A N 1
ATOM 895 C CA . ASP A 1 109 ? -4.393 -11.934 21.592 1.00 91.00 109 ASP A CA 1
ATOM 896 C C . ASP A 1 109 ? -4.988 -12.587 22.862 1.00 91.00 109 ASP A C 1
ATOM 898 O O . ASP A 1 109 ? -6.203 -12.576 23.072 1.00 91.00 109 ASP A O 1
ATOM 902 N N . SER A 1 110 ? -4.152 -13.197 23.709 1.00 86.19 110 SER A N 1
ATOM 903 C CA . SER A 1 110 ? -4.602 -13.906 24.924 1.00 86.19 110 SER A CA 1
ATOM 904 C C . SER A 1 110 ? -5.338 -13.020 25.927 1.00 86.19 110 SER A C 1
ATOM 906 O O . SER A 1 110 ? -6.147 -13.515 26.706 1.00 86.19 110 SER A O 1
ATOM 908 N N . ASP A 1 111 ? -5.067 -11.718 25.892 1.00 88.00 111 ASP A N 1
ATOM 909 C CA . ASP A 1 111 ? -5.501 -10.761 26.909 1.00 88.00 111 ASP A CA 1
ATOM 910 C C . ASP A 1 111 ? -6.836 -10.085 26.541 1.00 88.00 111 ASP A C 1
ATOM 912 O O . ASP A 1 111 ? -7.135 -9.000 27.032 1.00 88.00 111 ASP A O 1
ATOM 916 N N . ASP A 1 112 ? -7.600 -10.678 25.614 1.00 89.38 112 ASP A N 1
ATOM 917 C CA . ASP A 1 112 ? -8.835 -10.119 25.034 1.00 89.38 112 ASP A CA 1
ATOM 918 C C . ASP A 1 112 ? -8.646 -8.704 24.443 1.00 89.38 112 ASP A C 1
ATOM 920 O O . ASP A 1 112 ? -9.547 -7.863 24.390 1.00 89.38 112 ASP A O 1
ATOM 924 N N . THR A 1 113 ? -7.426 -8.427 23.981 1.00 91.50 113 THR A N 1
ATOM 925 C CA . THR A 1 113 ? -7.056 -7.189 23.294 1.00 91.50 113 THR A CA 1
ATOM 926 C C . THR A 1 113 ? -6.451 -7.495 21.934 1.00 91.50 113 THR A C 1
ATOM 928 O O . THR A 1 113 ? -5.934 -8.582 21.691 1.00 91.50 113 THR A O 1
ATOM 931 N N . LEU A 1 114 ? -6.538 -6.527 21.027 1.00 93.50 114 LEU A N 1
ATOM 932 C CA . LEU A 1 114 ? -6.046 -6.640 19.660 1.00 93.50 114 LEU A CA 1
ATOM 933 C C . LEU A 1 114 ? -4.844 -5.720 19.453 1.00 93.50 114 LEU A C 1
ATOM 935 O O . LEU A 1 114 ? -4.950 -4.505 19.653 1.00 93.50 114 LEU A O 1
ATOM 939 N N . SER A 1 115 ? -3.724 -6.289 18.999 1.00 92.31 115 SER A N 1
ATOM 940 C CA . SER A 1 115 ? -2.549 -5.531 18.558 1.00 92.31 115 SER A CA 1
ATOM 941 C C . SER A 1 115 ? -2.796 -4.842 17.210 1.00 92.31 115 SER A C 1
ATOM 943 O O . SER A 1 115 ? -2.966 -5.492 16.172 1.00 92.31 115 SER A O 1
ATOM 945 N N . VAL A 1 116 ? -2.770 -3.504 17.202 1.00 92.81 116 VAL A N 1
ATOM 946 C CA . VAL A 1 116 ? -2.984 -2.700 15.986 1.00 92.81 116 VAL A CA 1
ATOM 947 C C . VAL A 1 116 ? -1.907 -2.978 14.940 1.00 92.81 116 VAL A C 1
ATOM 949 O O . VAL A 1 116 ? -2.226 -3.075 13.758 1.00 92.81 116 VAL A O 1
ATOM 952 N N . GLY A 1 117 ? -0.647 -3.166 15.342 1.00 92.56 117 GLY A N 1
ATOM 953 C CA . GLY A 1 117 ? 0.441 -3.492 14.417 1.00 92.56 117 GLY A CA 1
ATOM 954 C C . GLY A 1 117 ? 0.199 -4.795 13.648 1.00 92.56 117 GLY A C 1
ATOM 955 O O . GLY A 1 117 ? 0.365 -4.829 12.429 1.00 92.56 117 GLY A O 1
ATOM 956 N N . LYS A 1 118 ? -0.270 -5.848 14.331 1.00 93.56 118 LYS A N 1
ATOM 957 C CA . LYS A 1 118 ? -0.599 -7.147 13.713 1.00 93.56 118 LYS A CA 1
ATOM 958 C C . LYS A 1 118 ? -1.733 -7.013 12.696 1.00 93.56 118 LYS A C 1
ATOM 960 O O . LYS A 1 118 ? -1.614 -7.514 11.578 1.00 93.56 118 LYS A O 1
ATOM 965 N N . PHE A 1 119 ? -2.789 -6.289 13.062 1.00 95.00 119 PHE A N 1
ATOM 966 C CA . PHE A 1 119 ? -3.919 -6.007 12.178 1.00 95.00 119 PHE A CA 1
ATOM 967 C C . PHE A 1 119 ? -3.509 -5.177 10.951 1.00 95.00 119 PHE A C 1
ATOM 969 O O . PHE A 1 119 ? -3.807 -5.560 9.821 1.00 95.00 119 PHE A O 1
ATOM 976 N N . LEU A 1 120 ? -2.786 -4.069 11.149 1.00 95.12 120 LEU A N 1
ATOM 977 C CA . LEU A 1 120 ? -2.324 -3.210 10.056 1.00 95.12 120 LEU A CA 1
ATOM 978 C C . LEU A 1 120 ? -1.395 -3.960 9.103 1.00 95.12 120 LEU A C 1
ATOM 980 O O . LEU A 1 120 ? -1.532 -3.823 7.890 1.00 95.12 120 LEU A O 1
ATOM 984 N N . ASN A 1 121 ? -0.492 -4.787 9.633 1.00 94.19 121 ASN A N 1
ATOM 985 C CA . ASN A 1 121 ? 0.372 -5.620 8.810 1.00 94.19 121 ASN A CA 1
ATOM 986 C C . ASN A 1 121 ? -0.455 -6.584 7.947 1.00 94.19 121 ASN A C 1
ATOM 988 O O . ASN A 1 121 ? -0.281 -6.610 6.734 1.00 94.19 121 ASN A O 1
ATOM 992 N N . ALA A 1 122 ? -1.412 -7.303 8.539 1.00 94.75 122 ALA A N 1
ATOM 993 C CA . ALA A 1 122 ? -2.291 -8.203 7.792 1.00 94.75 122 ALA A CA 1
ATOM 994 C C . ALA A 1 122 ? -3.146 -7.477 6.742 1.00 94.75 122 ALA A C 1
ATOM 996 O O . ALA A 1 122 ? -3.420 -8.029 5.681 1.00 94.75 122 ALA A O 1
ATOM 997 N N . LEU A 1 123 ? -3.546 -6.231 7.003 1.00 95.69 123 LEU A N 1
ATOM 998 C CA . LEU A 1 123 ? -4.272 -5.422 6.032 1.00 95.69 123 LEU A CA 1
ATOM 999 C C . LEU A 1 123 ? -3.365 -4.972 4.878 1.00 95.69 123 LEU A C 1
ATOM 1001 O O . LEU A 1 123 ? -3.767 -5.051 3.719 1.00 95.69 123 LEU A O 1
ATOM 1005 N N . PHE A 1 124 ? -2.146 -4.510 5.156 1.00 95.25 124 PHE A N 1
ATOM 1006 C CA . PHE A 1 124 ? -1.239 -3.995 4.126 1.00 95.25 124 PHE A CA 1
ATOM 1007 C C . PHE A 1 124 ? -0.548 -5.097 3.317 1.00 95.25 124 PHE A C 1
ATOM 1009 O O . PHE A 1 124 ? -0.225 -4.871 2.150 1.00 95.25 124 PHE A O 1
ATOM 1016 N N . THR A 1 125 ? -0.408 -6.314 3.850 1.00 95.50 125 THR A N 1
ATOM 1017 C CA . THR A 1 125 ? 0.066 -7.469 3.066 1.00 95.50 125 THR A CA 1
ATOM 1018 C C . THR A 1 125 ? -0.900 -7.844 1.942 1.00 95.50 125 THR A C 1
ATOM 1020 O O . THR A 1 125 ? -0.452 -8.350 0.913 1.00 95.50 125 THR A O 1
ATOM 1023 N N . THR A 1 126 ? -2.191 -7.498 2.047 1.00 96.81 126 THR A N 1
ATOM 1024 C CA . THR A 1 126 ? -3.156 -7.628 0.933 1.00 96.81 126 THR A CA 1
ATOM 1025 C C . THR A 1 126 ? -2.840 -6.708 -0.254 1.00 96.81 126 THR A C 1
ATOM 1027 O O . THR A 1 126 ? -3.453 -6.831 -1.313 1.00 96.81 126 THR A O 1
ATOM 1030 N N . GLY A 1 127 ? -1.892 -5.777 -0.102 1.00 96.56 127 GLY A N 1
ATOM 1031 C CA . GLY A 1 127 ? -1.466 -4.828 -1.128 1.00 96.56 127 GLY A CA 1
ATOM 1032 C C . GLY A 1 127 ? -2.103 -3.446 -1.018 1.00 96.56 127 GLY A C 1
ATOM 1033 O O . GLY A 1 127 ? -1.789 -2.575 -1.830 1.00 96.56 127 GLY A O 1
ATOM 1034 N N . LEU A 1 128 ? -2.984 -3.212 -0.040 1.00 96.88 128 LEU A N 1
ATOM 1035 C CA . LEU A 1 128 ? -3.513 -1.875 0.232 1.00 96.88 128 LEU A CA 1
ATOM 1036 C C . LEU A 1 128 ? -2.405 -0.922 0.680 1.00 96.88 128 LEU A C 1
ATOM 1038 O O . LEU A 1 128 ? -1.501 -1.277 1.433 1.00 96.88 128 LEU A O 1
ATOM 1042 N N . TRP A 1 129 ? -2.505 0.328 0.239 1.00 93.62 129 TRP A N 1
ATOM 1043 C CA . TRP A 1 129 ? -1.532 1.351 0.595 1.00 93.62 129 TRP A CA 1
ATOM 1044 C C . TRP A 1 129 ? -1.865 1.999 1.943 1.00 93.62 129 TRP A C 1
ATOM 1046 O O . TRP A 1 129 ? -3.016 2.328 2.214 1.00 93.62 129 TRP A O 1
ATOM 1056 N N . LYS A 1 130 ? -0.842 2.287 2.758 1.00 90.94 130 LYS A N 1
ATOM 1057 C CA . LYS A 1 130 ? -1.002 2.962 4.062 1.00 90.94 130 LYS A CA 1
ATOM 1058 C C . LYS A 1 130 ? -1.698 4.327 3.995 1.00 90.94 130 LYS A C 1
ATOM 1060 O O . LYS A 1 130 ? -2.329 4.747 4.956 1.00 90.94 130 LYS A O 1
ATOM 1065 N N . ASN A 1 131 ? -1.576 5.007 2.855 1.00 92.69 131 ASN A N 1
ATOM 1066 C CA . ASN A 1 131 ? -2.185 6.310 2.593 1.00 92.69 131 ASN A CA 1
ATOM 1067 C C . ASN A 1 131 ? -3.373 6.199 1.617 1.00 92.69 131 ASN A C 1
ATOM 1069 O O . ASN A 1 131 ? -3.646 7.141 0.874 1.00 92.69 131 ASN A O 1
ATOM 1073 N N . ASP A 1 132 ? -4.044 5.044 1.557 1.00 95.75 132 ASP A N 1
ATOM 1074 C CA . ASP A 1 132 ? -5.250 4.879 0.744 1.00 95.75 132 ASP A CA 1
ATOM 1075 C C . ASP A 1 132 ? -6.358 5.827 1.247 1.00 95.75 132 ASP A C 1
ATOM 1077 O O . ASP A 1 132 ? -6.736 5.753 2.421 1.00 95.75 132 ASP A O 1
ATOM 1081 N N . PRO A 1 133 ? -6.907 6.712 0.391 1.00 96.56 133 PRO A N 1
ATOM 1082 C CA . PRO A 1 133 ? -7.965 7.639 0.787 1.00 96.56 133 PRO A CA 1
ATOM 1083 C C . PRO A 1 133 ? -9.212 6.961 1.363 1.00 96.56 133 PRO A C 1
ATOM 1085 O O . PRO A 1 133 ? -9.922 7.589 2.137 1.00 96.56 133 PRO A O 1
ATOM 1088 N N . ARG A 1 134 ? -9.475 5.698 1.006 1.00 96.81 134 ARG A N 1
ATOM 1089 C CA . ARG A 1 134 ? -10.637 4.922 1.470 1.00 96.81 134 ARG A CA 1
ATOM 1090 C C . ARG A 1 134 ? -10.460 4.333 2.870 1.00 96.81 134 ARG A C 1
ATOM 1092 O O . ARG A 1 134 ? -11.406 3.777 3.405 1.00 96.81 134 ARG A O 1
ATOM 1099 N N . LEU A 1 135 ? -9.247 4.385 3.423 1.00 96.44 135 LEU A N 1
ATOM 1100 C CA . LEU A 1 135 ? -8.939 3.984 4.803 1.00 96.44 135 LEU A CA 1
ATOM 1101 C C . LEU A 1 135 ? -8.710 5.204 5.705 1.00 96.44 135 LEU A C 1
ATOM 1103 O O . LEU A 1 135 ? -8.213 5.076 6.826 1.00 96.44 135 LEU A O 1
ATOM 1107 N N . LYS A 1 136 ? -8.988 6.408 5.196 1.00 96.00 136 LYS A N 1
ATOM 1108 C CA . LYS A 1 136 ? -8.641 7.665 5.854 1.00 96.00 136 LYS A CA 1
ATOM 1109 C C . LYS A 1 136 ? -9.316 7.784 7.215 1.00 96.00 136 LYS A C 1
ATOM 1111 O O . LYS A 1 136 ? -8.654 8.193 8.166 1.00 96.00 136 LYS A O 1
ATOM 1116 N N . GLU A 1 137 ? -10.587 7.418 7.311 1.00 96.44 137 GLU A N 1
ATOM 1117 C CA . GLU A 1 137 ? -11.389 7.508 8.530 1.00 96.44 137 GLU A CA 1
ATOM 1118 C C . GLU A 1 137 ? -10.808 6.605 9.624 1.00 96.44 137 GLU A C 1
ATOM 1120 O O . GLU A 1 137 ? -10.524 7.079 10.723 1.00 96.44 137 GLU A O 1
ATOM 1125 N N . MET A 1 138 ? -10.501 5.346 9.302 1.00 95.25 138 MET A N 1
ATOM 1126 C CA . MET A 1 138 ? -9.857 4.405 10.222 1.00 95.25 138 MET A CA 1
ATOM 1127 C C . MET A 1 138 ? -8.482 4.905 10.678 1.00 95.25 138 MET A C 1
ATOM 1129 O O . MET A 1 138 ? -8.204 4.928 11.878 1.00 95.25 138 MET A O 1
ATOM 1133 N N . MET A 1 139 ? -7.640 5.396 9.760 1.00 94.88 139 MET A N 1
ATOM 1134 C CA . MET A 1 139 ? -6.328 5.954 10.122 1.00 94.88 139 MET A CA 1
ATOM 1135 C C . MET A 1 139 ? -6.446 7.196 11.012 1.00 94.88 139 MET A C 1
ATOM 1137 O O . MET A 1 139 ? -5.619 7.407 11.899 1.00 94.88 139 MET A O 1
ATOM 1141 N N . GLN A 1 140 ? -7.460 8.033 10.797 1.00 94.38 140 GLN A N 1
ATOM 1142 C CA . GLN A 1 140 ? -7.728 9.196 11.641 1.00 94.38 140 GLN A CA 1
ATOM 1143 C C . GLN A 1 140 ? -8.228 8.787 13.027 1.00 94.38 140 GLN A C 1
ATOM 1145 O O . GLN A 1 140 ? -7.752 9.337 14.019 1.00 94.38 140 GLN A O 1
ATOM 1150 N N . ASN A 1 141 ? -9.126 7.807 13.110 1.00 93.75 141 ASN A N 1
ATOM 1151 C CA . ASN A 1 141 ? -9.643 7.289 14.375 1.00 93.75 141 ASN A CA 1
ATOM 1152 C C . ASN A 1 141 ? -8.531 6.633 15.204 1.00 93.75 141 ASN A C 1
ATOM 1154 O O . ASN A 1 141 ? -8.390 6.938 16.386 1.00 93.75 141 ASN A O 1
ATOM 1158 N N . LEU A 1 142 ? -7.663 5.836 14.573 1.00 92.62 142 LEU A N 1
ATOM 1159 C CA . LEU A 1 142 ? -6.473 5.274 15.219 1.00 92.62 142 LEU A CA 1
ATOM 1160 C C . LEU A 1 142 ? -5.543 6.362 15.773 1.00 92.62 142 LEU A C 1
ATOM 1162 O O . LEU A 1 142 ? -5.055 6.245 16.895 1.00 92.62 142 LEU A O 1
ATOM 1166 N N . ARG A 1 143 ? -5.316 7.446 15.018 1.00 91.06 143 ARG A N 1
ATOM 1167 C CA . ARG A 1 143 ? -4.491 8.577 15.479 1.00 91.06 143 ARG A CA 1
ATOM 1168 C C . ARG A 1 143 ? -5.110 9.315 16.666 1.00 91.06 143 ARG A C 1
ATOM 1170 O O . ARG A 1 143 ? -4.363 9.706 17.557 1.00 91.06 143 ARG A O 1
ATOM 1177 N N . LYS A 1 144 ? -6.435 9.489 16.694 1.00 90.88 144 LYS A N 1
ATOM 1178 C CA . LYS A 1 144 ? -7.145 10.094 17.835 1.00 90.88 144 LYS A CA 1
ATOM 1179 C C . LYS A 1 144 ? -6.986 9.241 19.096 1.00 90.88 144 LYS A C 1
ATOM 1181 O O . LYS A 1 144 ? -6.519 9.745 20.109 1.00 90.88 144 LYS A O 1
ATOM 1186 N N . LEU A 1 145 ? -7.239 7.932 18.997 1.00 88.25 145 LEU A N 1
ATOM 1187 C CA . LEU A 1 145 ? -7.070 7.004 20.125 1.00 88.25 145 LEU A CA 1
ATOM 1188 C C . LEU A 1 145 ? -5.628 6.949 20.638 1.00 88.25 145 LEU A C 1
ATOM 1190 O O . LEU A 1 145 ? -5.390 6.817 21.838 1.00 88.25 145 LEU A O 1
ATOM 1194 N N . TYR A 1 146 ? -4.660 7.048 19.728 1.00 85.94 146 TYR A N 1
ATOM 1195 C CA . TYR A 1 146 ? -3.252 7.125 20.088 1.00 85.94 146 TYR A CA 1
ATOM 1196 C C . TYR A 1 146 ? -2.939 8.391 20.907 1.00 85.94 146 TYR A C 1
ATOM 1198 O O . TYR A 1 146 ? -2.294 8.300 21.952 1.00 85.94 146 TYR A O 1
ATOM 1206 N N . GLN A 1 147 ? -3.447 9.553 20.480 1.00 86.19 147 GLN A N 1
ATOM 1207 C CA . GLN A 1 147 ? -3.272 10.825 21.193 1.00 86.19 147 GLN A CA 1
ATOM 1208 C C . GLN A 1 147 ? -3.905 10.812 22.591 1.00 86.19 147 GLN A C 1
ATOM 1210 O O . GLN A 1 147 ? -3.340 11.394 23.511 1.00 86.19 147 GLN A O 1
ATOM 1215 N N . GLU A 1 148 ? -5.039 10.130 22.760 1.00 84.75 148 GLU A N 1
ATOM 1216 C CA . GLU A 1 148 ? -5.744 10.021 24.042 1.00 84.75 148 GLU A CA 1
ATOM 1217 C C . GLU A 1 148 ? -5.052 9.072 25.033 1.00 84.75 148 GLU A C 1
ATOM 1219 O O . GLU A 1 148 ? -4.958 9.381 26.219 1.00 84.75 148 GLU A O 1
ATOM 1224 N N . LYS A 1 149 ? -4.563 7.911 24.572 1.00 78.62 149 LYS A N 1
ATOM 1225 C CA . LYS A 1 149 ? -4.038 6.862 25.465 1.00 78.62 149 LYS A CA 1
ATOM 1226 C C . LYS A 1 149 ? -2.580 7.055 25.873 1.00 78.62 149 LYS A C 1
ATOM 1228 O O . LYS A 1 149 ? -2.231 6.735 27.007 1.00 78.62 149 LYS A O 1
ATOM 1233 N N . SER A 1 150 ? -1.700 7.499 24.973 1.00 65.44 150 SER A N 1
ATOM 1234 C CA . SER A 1 150 ? -0.296 7.755 25.320 1.00 65.44 150 SER A CA 1
ATOM 1235 C C . SER A 1 150 ? 0.452 8.464 24.184 1.00 65.44 150 SER A C 1
ATOM 1237 O O . SER A 1 150 ? 0.608 7.876 23.117 1.00 65.44 150 SER A O 1
ATOM 1239 N N . PRO A 1 151 ? 1.017 9.665 24.400 1.00 64.12 151 PRO A N 1
ATOM 1240 C CA . PRO A 1 151 ? 1.741 10.400 23.360 1.00 64.12 151 PRO A CA 1
ATOM 1241 C C . PRO A 1 151 ? 3.172 9.892 23.077 1.00 64.12 151 PRO A C 1
ATOM 1243 O O . PRO A 1 151 ? 3.840 10.460 22.215 1.00 64.12 151 PRO A O 1
ATOM 1246 N N . VAL A 1 152 ? 3.660 8.844 23.761 1.00 58.31 152 VAL A N 1
ATOM 1247 C CA . VAL A 1 152 ? 5.093 8.458 23.772 1.00 58.31 152 VAL A CA 1
ATOM 1248 C C . VAL A 1 152 ? 5.433 7.225 22.902 1.00 58.31 152 VAL A C 1
ATOM 1250 O O . VAL A 1 152 ? 6.606 6.893 22.755 1.00 58.31 152 VAL A O 1
ATOM 1253 N N . ARG A 1 153 ? 4.462 6.522 22.297 1.00 63.69 153 ARG A N 1
ATOM 1254 C CA . ARG A 1 153 ? 4.693 5.228 21.605 1.00 63.69 153 ARG A CA 1
ATOM 1255 C C . ARG A 1 153 ? 4.416 5.229 20.087 1.00 63.69 153 ARG A C 1
ATOM 1257 O O . ARG A 1 153 ? 3.877 6.157 19.521 1.00 63.69 153 ARG A O 1
ATOM 1264 N N . SER A 1 154 ? 4.793 4.178 19.363 1.00 79.06 154 SER A N 1
ATOM 1265 C CA . SER A 1 154 ? 4.416 4.048 17.942 1.00 79.06 154 SER A CA 1
ATOM 1266 C C . SER A 1 154 ? 2.970 3.559 17.802 1.00 79.06 154 SER A C 1
ATOM 1268 O O . SER A 1 154 ? 2.526 2.738 18.606 1.00 79.06 154 SER A O 1
ATOM 1270 N N . LEU A 1 155 ? 2.254 3.984 16.750 1.00 76.75 155 LEU A N 1
ATOM 1271 C CA . LEU A 1 155 ? 0.865 3.564 16.472 1.00 76.75 155 LEU A CA 1
ATOM 1272 C C . LEU A 1 155 ? 0.691 2.033 16.469 1.00 76.75 155 LEU A C 1
ATOM 1274 O O . LEU A 1 155 ? -0.321 1.511 16.920 1.00 76.75 155 LEU A O 1
ATOM 1278 N N . GLU A 1 156 ? 1.708 1.319 15.990 1.00 79.69 156 GLU A N 1
ATOM 1279 C CA . GLU A 1 156 ? 1.734 -0.142 15.865 1.00 79.69 156 GLU A CA 1
ATOM 1280 C C . GLU A 1 156 ? 1.768 -0.876 17.215 1.00 79.69 156 GLU A C 1
ATOM 1282 O O . GLU A 1 156 ? 1.380 -2.037 17.292 1.00 79.69 156 GLU A O 1
ATOM 1287 N N . THR A 1 157 ? 2.194 -0.202 18.287 1.00 84.50 157 THR A N 1
ATOM 1288 C CA . THR A 1 157 ? 2.266 -0.781 19.642 1.00 84.50 157 THR A CA 1
ATOM 1289 C C . THR A 1 157 ? 0.970 -0.625 20.437 1.00 84.50 157 THR A C 1
ATOM 1291 O O . THR A 1 157 ? 0.900 -1.030 21.595 1.00 84.50 157 THR A O 1
ATOM 1294 N N . LEU A 1 158 ? -0.051 -0.004 19.842 1.00 86.62 158 LEU A N 1
ATOM 1295 C CA . LEU A 1 158 ? -1.334 0.219 20.486 1.00 86.62 158 LEU A CA 1
ATOM 1296 C C . LEU A 1 158 ? -2.136 -1.086 20.559 1.00 86.62 158 LEU A C 1
ATOM 1298 O O . LEU A 1 158 ? -2.312 -1.768 19.548 1.00 86.62 158 LEU A O 1
ATOM 1302 N N . SER A 1 159 ? -2.680 -1.371 21.741 1.00 90.25 159 SER A N 1
ATOM 1303 C CA . SER A 1 159 ? -3.658 -2.441 21.946 1.00 90.25 159 SER A CA 1
ATOM 1304 C C . SER A 1 159 ? -5.053 -1.856 22.152 1.00 90.25 159 SER A C 1
AT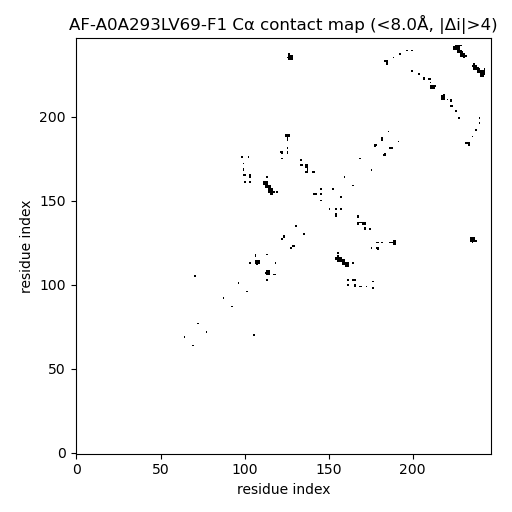OM 1306 O O . SER A 1 159 ? -5.247 -0.883 22.897 1.00 90.25 159 SER A O 1
ATOM 1308 N N . LEU A 1 160 ? -6.038 -2.436 21.470 1.00 91.81 160 LEU A N 1
ATOM 1309 C CA . LEU A 1 160 ? -7.430 -1.995 21.501 1.00 91.81 160 LEU A CA 1
ATOM 1310 C C . LEU A 1 160 ? -8.329 -3.069 22.111 1.00 91.81 160 LEU A C 1
ATOM 1312 O O . LEU A 1 160 ? -8.137 -4.259 21.878 1.00 91.81 160 LEU A O 1
ATOM 1316 N N . THR A 1 161 ? -9.321 -2.623 22.880 1.00 93.50 161 THR A N 1
ATOM 1317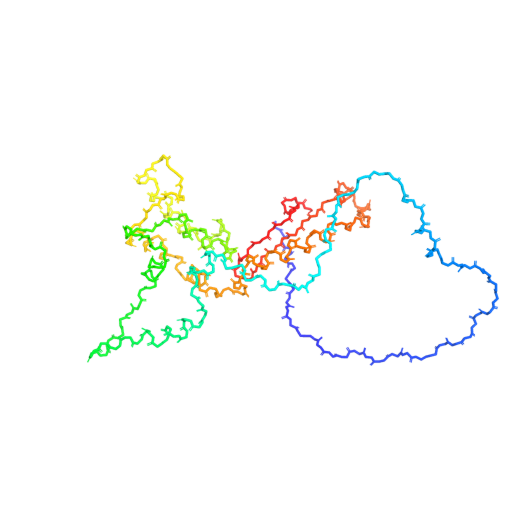 C CA . THR A 1 161 ? -10.445 -3.459 23.312 1.00 93.50 161 THR A CA 1
ATOM 1318 C C . THR A 1 161 ? -11.419 -3.651 22.150 1.00 93.50 161 THR A C 1
ATOM 1320 O O . THR A 1 161 ? -11.402 -2.873 21.189 1.00 93.50 161 THR A O 1
ATOM 1323 N N . LYS A 1 162 ? -12.299 -4.650 22.256 1.00 92.94 162 LYS A N 1
ATOM 1324 C CA . LYS A 1 162 ? -13.312 -4.975 21.241 1.00 92.94 162 LYS A CA 1
ATOM 1325 C C . LYS A 1 162 ? -14.128 -3.760 20.791 1.00 92.94 162 LYS A C 1
ATOM 1327 O O . LYS A 1 162 ? -14.181 -3.452 19.603 1.00 92.94 162 LYS A O 1
ATOM 1332 N N . GLU A 1 163 ? -14.687 -3.016 21.742 1.00 92.19 163 GLU A N 1
ATOM 1333 C CA . GLU A 1 163 ? -15.516 -1.836 21.458 1.00 92.19 163 GLU A CA 1
ATOM 1334 C C . GLU A 1 163 ? -14.729 -0.719 20.757 1.00 92.19 163 GLU A C 1
ATOM 1336 O O . GLU A 1 163 ? -15.189 -0.135 19.773 1.00 92.19 163 GLU A O 1
ATOM 1341 N N . ALA A 1 164 ? -13.510 -0.443 21.233 1.00 92.94 164 ALA A N 1
ATOM 1342 C CA . ALA A 1 164 ? -12.652 0.578 20.643 1.00 92.94 164 ALA A CA 1
ATOM 1343 C C . ALA A 1 164 ? -12.248 0.207 19.209 1.00 92.94 164 ALA A C 1
ATOM 1345 O O . ALA A 1 164 ? -12.227 1.070 18.333 1.00 92.94 164 ALA A O 1
ATOM 1346 N N . PHE A 1 165 ? -11.959 -1.072 18.958 1.00 94.56 165 PHE A N 1
ATOM 1347 C CA . PHE A 1 165 ? -11.628 -1.569 17.628 1.00 94.56 165 PHE A CA 1
ATOM 1348 C C . PHE A 1 165 ? -12.817 -1.481 16.664 1.00 94.56 165 PHE A C 1
ATOM 1350 O O . PHE A 1 165 ? -12.652 -0.954 15.564 1.00 94.56 165 PHE A O 1
ATOM 1357 N N . GLY A 1 166 ? -14.015 -1.903 17.085 1.00 93.62 166 GLY A N 1
ATOM 1358 C CA . GLY A 1 166 ? -15.236 -1.788 16.277 1.00 93.62 166 GLY A CA 1
ATOM 1359 C C . GLY A 1 166 ? -15.487 -0.347 15.826 1.00 93.62 166 GLY A C 1
ATOM 1360 O O . GLY A 1 166 ? -15.643 -0.079 14.635 1.00 93.62 166 GLY A O 1
ATOM 1361 N N . ASN A 1 167 ? -15.375 0.616 16.749 1.00 93.75 167 ASN A N 1
ATOM 1362 C CA . ASN A 1 167 ? -15.515 2.046 16.445 1.00 93.75 167 ASN A CA 1
ATOM 1363 C C . ASN A 1 167 ? -14.479 2.568 15.435 1.00 93.75 167 ASN A C 1
ATOM 1365 O O . ASN A 1 167 ? -14.770 3.479 14.662 1.00 93.75 167 ASN A O 1
ATOM 1369 N N . VAL A 1 168 ? -13.269 2.007 15.429 1.00 94.56 168 VAL A N 1
ATOM 1370 C CA . VAL A 1 168 ? -12.201 2.412 14.508 1.00 94.56 168 VAL A CA 1
ATOM 1371 C C . VAL A 1 168 ? -12.478 1.947 13.083 1.00 94.56 168 VAL A C 1
ATOM 1373 O O . VAL A 1 168 ? -12.270 2.718 12.146 1.00 94.56 168 VAL A O 1
ATOM 1376 N N . ILE A 1 169 ? -12.909 0.696 12.909 1.00 95.06 169 ILE A N 1
ATOM 1377 C CA . ILE A 1 169 ? -13.013 0.075 11.583 1.00 95.06 169 ILE A CA 1
ATOM 1378 C C . ILE A 1 169 ? -14.372 0.284 10.915 1.00 95.06 169 ILE A C 1
ATOM 1380 O O . ILE A 1 169 ? -14.460 0.105 9.701 1.00 95.06 169 ILE A O 1
ATOM 1384 N N . ARG A 1 170 ? -15.407 0.678 11.670 1.00 94.00 170 ARG A N 1
ATOM 1385 C CA . ARG A 1 170 ? -16.804 0.773 11.213 1.00 94.00 170 ARG A CA 1
ATOM 1386 C C . ARG A 1 170 ? -16.980 1.522 9.895 1.00 94.00 170 ARG A C 1
ATOM 1388 O O . ARG A 1 170 ? -17.589 0.998 8.970 1.00 94.00 170 ARG A O 1
ATOM 1395 N N . GLU A 1 171 ? -16.370 2.698 9.769 1.00 94.88 171 GLU A N 1
ATOM 1396 C CA . GLU A 1 171 ? -16.490 3.548 8.572 1.00 94.88 171 GLU A CA 1
ATOM 1397 C C . GLU A 1 171 ? -15.857 2.928 7.314 1.00 94.88 171 GLU A C 1
ATOM 1399 O O . GLU A 1 171 ? -16.202 3.272 6.184 1.00 94.88 171 GLU A O 1
ATOM 1404 N N . ASN A 1 172 ? -14.912 2.000 7.482 1.00 95.62 172 ASN A N 1
ATOM 1405 C CA . ASN A 1 172 ? -14.178 1.377 6.379 1.00 95.62 172 ASN A CA 1
ATOM 1406 C C . ASN A 1 172 ? -14.352 -0.158 6.346 1.00 95.62 172 ASN A C 1
ATOM 1408 O O . ASN A 1 172 ? -13.619 -0.855 5.635 1.00 95.62 172 ASN A O 1
ATOM 1412 N N . ILE A 1 173 ? -15.341 -0.692 7.077 1.00 95.00 173 ILE A N 1
ATOM 1413 C CA . ILE A 1 173 ? -15.509 -2.127 7.355 1.00 95.00 173 ILE A CA 1
ATOM 1414 C C . ILE A 1 173 ? -15.643 -2.965 6.085 1.00 95.00 173 ILE A C 1
ATOM 1416 O O . ILE A 1 173 ? -15.054 -4.039 5.991 1.00 95.00 173 ILE A O 1
ATOM 1420 N N . VAL A 1 174 ? -16.360 -2.469 5.074 1.00 95.00 174 VAL A N 1
ATOM 1421 C CA . VAL A 1 174 ? -16.599 -3.196 3.816 1.00 95.00 174 VAL A CA 1
ATOM 1422 C C . VAL A 1 174 ? -15.290 -3.439 3.064 1.00 95.00 174 VAL A C 1
ATOM 1424 O O . VAL A 1 174 ? -15.039 -4.549 2.594 1.00 95.00 174 VAL A O 1
ATOM 1427 N N . LEU A 1 175 ? -14.425 -2.422 2.983 1.00 96.12 175 LEU A N 1
ATOM 1428 C CA . LEU A 1 175 ? -13.133 -2.534 2.307 1.00 96.12 175 LEU A CA 1
ATOM 1429 C C . LEU A 1 175 ? -12.190 -3.465 3.073 1.00 96.12 175 LEU A C 1
ATOM 1431 O O . LEU A 1 175 ? -11.571 -4.336 2.462 1.00 96.12 175 LEU A O 1
ATOM 1435 N N . ILE A 1 176 ? -12.115 -3.298 4.395 1.00 96.06 176 ILE A N 1
ATOM 1436 C CA . ILE A 1 176 ? -11.277 -4.116 5.281 1.00 96.06 176 ILE A CA 1
ATOM 1437 C C . ILE A 1 176 ? -11.704 -5.585 5.203 1.00 96.06 176 ILE A C 1
ATOM 1439 O O . ILE A 1 176 ? -10.873 -6.461 4.978 1.00 96.06 176 ILE A O 1
ATOM 1443 N N . THR A 1 177 ? -13.006 -5.853 5.300 1.00 95.06 177 THR A N 1
ATOM 1444 C CA . THR A 1 177 ? -13.569 -7.206 5.206 1.00 95.06 177 THR A CA 1
ATOM 1445 C C . THR A 1 177 ? -13.228 -7.849 3.866 1.00 95.06 177 THR A C 1
ATOM 1447 O O . THR A 1 177 ? -12.787 -8.996 3.829 1.00 95.06 177 THR A O 1
ATOM 1450 N N . ARG A 1 178 ? -13.384 -7.113 2.757 1.00 95.31 178 ARG A N 1
ATOM 1451 C CA . ARG A 1 178 ? -13.062 -7.627 1.419 1.00 95.31 178 ARG A CA 1
ATOM 1452 C C . ARG A 1 178 ? -11.570 -7.944 1.272 1.00 95.31 178 ARG A C 1
ATOM 1454 O O . ARG A 1 178 ? -11.223 -8.967 0.687 1.00 95.31 178 ARG A O 1
ATOM 1461 N N . ALA A 1 179 ? -10.704 -7.097 1.829 1.00 95.75 179 ALA A N 1
ATOM 1462 C CA . ALA A 1 179 ? -9.258 -7.300 1.821 1.00 95.75 179 ALA A CA 1
ATOM 1463 C C . ALA A 1 179 ? -8.862 -8.571 2.586 1.00 95.75 179 ALA A C 1
ATOM 1465 O O . ALA A 1 179 ? -8.195 -9.445 2.038 1.00 95.75 179 ALA A O 1
ATOM 1466 N N . LEU A 1 180 ? -9.326 -8.698 3.833 1.00 94.31 180 LEU A N 1
ATOM 1467 C CA . LEU A 1 180 ? -8.974 -9.803 4.728 1.00 94.31 180 LEU A CA 1
ATOM 1468 C C . LEU A 1 180 ? -9.578 -11.145 4.298 1.00 94.31 180 LEU A C 1
ATOM 1470 O O . LEU A 1 180 ? -9.025 -12.192 4.609 1.00 94.31 180 LEU A O 1
ATOM 1474 N N . ARG A 1 181 ? -10.689 -11.132 3.553 1.00 92.31 181 ARG A N 1
ATOM 1475 C CA . ARG A 1 181 ? -11.298 -12.338 2.967 1.00 92.31 181 ARG A CA 1
ATOM 1476 C C . ARG A 1 181 ? -10.699 -12.735 1.618 1.00 92.31 181 ARG A C 1
ATOM 1478 O O . ARG A 1 181 ? -11.276 -13.575 0.934 1.00 92.31 181 ARG A O 1
ATOM 1485 N N . HIS A 1 182 ? -9.598 -12.109 1.199 1.00 93.19 182 HIS A N 1
ATOM 1486 C CA . HIS A 1 182 ? -8.974 -12.349 -0.103 1.00 93.19 182 HIS A CA 1
ATOM 1487 C C . HIS A 1 182 ? -9.928 -12.165 -1.299 1.00 93.19 182 HIS A C 1
ATOM 1489 O O . HIS A 1 182 ? -9.795 -12.816 -2.331 1.00 93.19 182 HIS A O 1
ATOM 1495 N N . GLN A 1 183 ? -10.892 -11.250 -1.182 1.00 95.69 183 GLN A N 1
ATOM 1496 C CA . GLN A 1 183 ? -11.877 -10.946 -2.227 1.00 95.69 183 GLN A CA 1
ATOM 1497 C C . GLN A 1 183 ? -11.423 -9.807 -3.156 1.00 95.69 183 GLN A C 1
ATOM 1499 O O . GLN A 1 183 ? -12.232 -9.199 -3.864 1.00 95.69 183 GLN A O 1
ATOM 1504 N N . PHE A 1 184 ? -10.134 -9.477 -3.130 1.00 97.56 184 PHE A N 1
ATOM 1505 C CA . PHE A 1 184 ? -9.520 -8.674 -4.177 1.00 97.56 184 PHE A CA 1
ATOM 1506 C C . PHE A 1 184 ? -9.234 -9.528 -5.408 1.00 97.56 184 PHE A C 1
ATOM 1508 O O . PHE A 1 184 ? -9.096 -10.745 -5.332 1.00 97.56 184 PHE A O 1
ATOM 1515 N N . VAL A 1 185 ? -9.100 -8.859 -6.549 1.00 97.56 185 VAL A N 1
ATOM 1516 C CA . VAL A 1 185 ? -8.788 -9.439 -7.854 1.00 97.56 185 VAL A CA 1
ATOM 1517 C C . VAL A 1 185 ? -7.523 -10.292 -7.808 1.00 97.56 185 VAL A C 1
ATOM 1519 O O . VAL A 1 185 ? -7.403 -11.245 -8.571 1.00 97.56 185 VAL A O 1
ATOM 1522 N N . ILE A 1 186 ? -6.595 -9.973 -6.901 1.00 97.00 186 ILE A N 1
ATOM 1523 C CA . ILE A 1 186 ? -5.404 -10.775 -6.632 1.00 97.00 186 ILE A CA 1
ATOM 1524 C C . ILE A 1 186 ? -5.398 -11.140 -5.142 1.00 97.00 186 ILE A C 1
ATOM 1526 O O . ILE A 1 186 ? -4.991 -10.310 -4.325 1.00 97.00 186 ILE A O 1
ATOM 1530 N N . PRO A 1 187 ? -5.861 -12.354 -4.792 1.00 94.94 187 PRO A N 1
ATOM 1531 C CA . PRO A 1 187 ? -5.940 -12.865 -3.421 1.00 94.94 187 PRO A CA 1
ATOM 1532 C C . PRO A 1 187 ? -4.607 -12.847 -2.665 1.00 94.94 187 PRO A C 1
ATOM 1534 O O . PRO A 1 187 ? -4.526 -12.289 -1.570 1.00 94.94 187 PRO A O 1
ATOM 1537 N N . ASP A 1 188 ? -3.565 -13.431 -3.265 1.00 95.44 188 ASP A N 1
ATOM 1538 C CA . ASP A 1 188 ? -2.204 -13.461 -2.726 1.00 95.44 188 ASP A CA 1
ATOM 1539 C C . ASP A 1 188 ? -1.348 -12.415 -3.440 1.00 95.44 188 ASP A C 1
ATOM 1541 O O . ASP A 1 188 ? -0.704 -12.654 -4.466 1.00 95.44 188 ASP A O 1
ATOM 1545 N N . PHE A 1 189 ? -1.402 -11.193 -2.917 1.00 96.75 189 PHE A N 1
ATOM 1546 C CA . PHE A 1 189 ? -0.669 -10.084 -3.507 1.00 96.75 189 PHE A CA 1
ATOM 1547 C C . PHE A 1 189 ? 0.845 -10.203 -3.304 1.00 96.75 189 PHE A C 1
ATOM 1549 O O . PHE A 1 189 ? 1.596 -9.726 -4.153 1.00 96.75 189 PHE A O 1
ATOM 1556 N N . GLN A 1 190 ? 1.298 -10.835 -2.217 1.00 95.94 190 GLN A N 1
ATOM 1557 C CA . GLN A 1 190 ? 2.723 -10.952 -1.898 1.00 95.94 190 GLN A CA 1
ATOM 1558 C C . GLN A 1 190 ? 3.427 -11.907 -2.860 1.00 95.94 190 GLN A C 1
ATOM 1560 O O . GLN A 1 190 ? 4.467 -11.559 -3.421 1.00 95.94 190 GLN A O 1
ATOM 1565 N N . ASP A 1 191 ? 2.828 -13.065 -3.134 1.00 96.25 191 ASP A N 1
ATOM 1566 C CA . ASP A 1 191 ? 3.377 -13.997 -4.119 1.00 96.25 191 ASP A CA 1
ATOM 1567 C C . ASP A 1 191 ? 3.388 -13.376 -5.525 1.00 96.25 191 ASP A C 1
ATOM 1569 O O . ASP A 1 191 ? 4.377 -13.452 -6.259 1.00 96.25 191 ASP A O 1
ATOM 1573 N N . PHE A 1 192 ? 2.334 -12.630 -5.867 1.00 96.81 192 PHE A N 1
ATOM 1574 C CA . PHE A 1 192 ? 2.282 -11.878 -7.116 1.00 96.81 192 PHE A CA 1
ATOM 1575 C C . PHE A 1 192 ? 3.358 -10.787 -7.222 1.00 96.81 192 PHE A C 1
ATOM 1577 O O . PHE A 1 192 ? 3.881 -10.536 -8.310 1.00 96.81 192 PHE A O 1
ATOM 1584 N N . VAL A 1 193 ? 3.693 -10.113 -6.120 1.00 97.25 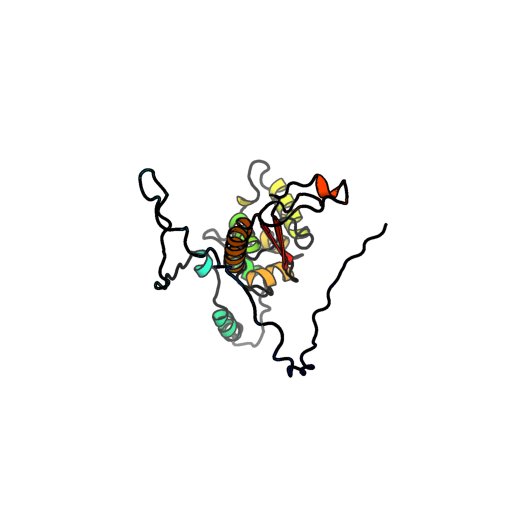193 VAL A N 1
ATOM 1585 C CA . VAL A 1 193 ? 4.786 -9.133 -6.069 1.00 97.25 193 VAL A CA 1
ATOM 1586 C C . VAL A 1 193 ? 6.125 -9.798 -6.369 1.00 97.25 193 VAL A C 1
ATOM 1588 O O . VAL A 1 193 ? 6.849 -9.284 -7.221 1.00 97.25 193 VAL A O 1
ATOM 1591 N N . ARG A 1 194 ? 6.407 -10.972 -5.792 1.00 97.56 194 ARG A N 1
ATOM 1592 C CA . ARG A 1 194 ? 7.647 -11.720 -6.057 1.00 97.56 194 ARG A CA 1
ATOM 1593 C C . ARG A 1 194 ? 7.859 -11.984 -7.551 1.00 97.56 194 ARG A C 1
ATOM 1595 O O . ARG A 1 194 ? 8.953 -11.784 -8.069 1.00 97.56 194 ARG A O 1
ATOM 1602 N N . TYR A 1 195 ? 6.805 -12.353 -8.282 1.00 97.62 195 TYR A N 1
ATOM 1603 C CA . TYR A 1 195 ? 6.905 -12.530 -9.736 1.00 97.62 195 TYR A CA 1
ATOM 1604 C C . TYR A 1 195 ? 7.239 -11.230 -10.483 1.00 97.62 195 TYR A C 1
ATOM 1606 O O . TYR A 1 195 ? 7.982 -11.259 -11.464 1.00 97.62 195 TYR A O 1
ATOM 1614 N N . ILE A 1 196 ? 6.720 -10.080 -10.039 1.00 97.94 196 ILE A N 1
ATOM 1615 C CA . ILE A 1 196 ? 7.099 -8.789 -10.633 1.00 97.94 196 ILE A CA 1
ATOM 1616 C C . ILE A 1 196 ? 8.540 -8.436 -10.322 1.00 97.94 196 ILE A C 1
ATOM 1618 O O . ILE A 1 196 ? 9.215 -7.921 -11.206 1.00 97.94 196 ILE A O 1
ATOM 1622 N N . GLU A 1 197 ? 9.014 -8.696 -9.108 1.00 98.06 197 GLU A N 1
ATOM 1623 C CA . GLU A 1 197 ? 10.414 -8.474 -8.749 1.00 98.06 197 GLU A CA 1
ATOM 1624 C C . GLU A 1 197 ? 11.337 -9.296 -9.652 1.00 98.06 197 GLU A C 1
ATOM 1626 O O . GLU A 1 197 ? 12.286 -8.754 -10.221 1.00 98.06 197 GLU A O 1
ATOM 1631 N N . ASP A 1 198 ? 11.002 -10.563 -9.898 1.00 98.00 198 ASP A N 1
ATOM 1632 C CA . ASP A 1 198 ? 11.737 -11.408 -10.839 1.00 98.00 198 ASP A CA 1
ATOM 1633 C C . ASP A 1 198 ? 11.760 -10.813 -12.253 1.00 98.00 198 ASP A C 1
ATOM 1635 O O . ASP A 1 198 ? 12.809 -10.787 -12.903 1.00 98.00 198 ASP A O 1
ATOM 1639 N N . PHE A 1 199 ? 10.621 -10.324 -12.756 1.00 97.50 199 PHE A N 1
ATOM 1640 C CA . PHE A 1 199 ? 10.567 -9.664 -14.064 1.00 97.50 199 PHE A CA 1
ATOM 1641 C C . PHE A 1 199 ? 11.342 -8.352 -14.081 1.00 97.50 199 PHE A C 1
ATOM 1643 O O . PHE A 1 199 ? 12.043 -8.073 -15.052 1.00 97.50 199 PHE A O 1
ATOM 1650 N N . TYR A 1 200 ? 11.258 -7.567 -13.011 1.00 98.19 200 TYR A N 1
ATOM 1651 C CA . TYR A 1 200 ? 11.988 -6.320 -12.865 1.00 98.19 200 TYR A CA 1
ATOM 1652 C C . TYR A 1 200 ? 13.488 -6.569 -13.009 1.00 98.19 200 TYR A C 1
ATOM 1654 O O . TYR A 1 200 ? 14.122 -5.935 -13.852 1.00 98.19 200 TYR A O 1
ATOM 1662 N N . TRP A 1 201 ? 14.040 -7.530 -12.262 1.00 97.88 201 TRP A N 1
ATOM 1663 C CA . TRP A 1 201 ? 15.466 -7.852 -12.308 1.00 97.88 201 TRP A CA 1
ATOM 1664 C C . TRP A 1 201 ? 15.892 -8.469 -13.639 1.00 97.88 201 TRP A C 1
ATOM 1666 O O . TRP A 1 201 ? 16.944 -8.104 -14.163 1.00 97.88 201 TRP A O 1
ATOM 1676 N N . LYS A 1 202 ? 15.068 -9.343 -14.233 1.00 97.62 202 LYS A N 1
ATOM 1677 C CA . LYS A 1 202 ? 15.334 -9.917 -15.565 1.00 97.62 202 LYS A CA 1
ATOM 1678 C C . LYS A 1 202 ? 15.362 -8.854 -16.661 1.00 97.62 202 LYS A C 1
ATOM 1680 O O . LYS A 1 202 ? 16.199 -8.931 -17.552 1.00 97.62 202 LYS A O 1
ATOM 1685 N N . CYS A 1 203 ? 14.471 -7.867 -16.606 1.00 97.12 203 CYS A N 1
ATOM 1686 C CA . CYS A 1 203 ? 14.404 -6.805 -17.608 1.00 97.12 203 CYS A CA 1
ATOM 1687 C C . CYS A 1 203 ? 15.443 -5.705 -17.372 1.00 97.12 203 CYS A C 1
ATOM 1689 O O . CYS A 1 203 ? 15.945 -5.147 -18.343 1.00 97.12 203 CYS A O 1
ATOM 1691 N N . LYS A 1 204 ? 15.817 -5.426 -16.115 1.00 96.56 204 LYS A N 1
ATOM 1692 C CA . LYS A 1 204 ? 16.780 -4.370 -15.762 1.00 96.56 204 LYS A CA 1
ATOM 1693 C C . LYS A 1 204 ? 18.151 -4.555 -16.415 1.00 96.56 204 LYS A C 1
ATOM 1695 O O . LYS A 1 204 ? 18.835 -3.577 -16.685 1.00 96.56 204 LYS A O 1
ATOM 1700 N N . VAL A 1 205 ? 18.557 -5.796 -16.685 1.00 96.12 205 VAL A N 1
ATOM 1701 C CA . VAL A 1 205 ? 19.845 -6.085 -17.340 1.00 96.12 205 VAL A CA 1
ATOM 1702 C C . VAL A 1 205 ? 19.866 -5.731 -18.832 1.00 96.12 205 VAL A C 1
ATOM 1704 O O . VAL A 1 205 ? 20.934 -5.718 -19.441 1.00 96.12 205 VAL A O 1
ATOM 1707 N N . ASN A 1 206 ? 18.708 -5.456 -19.439 1.00 96.19 206 ASN A N 1
ATOM 1708 C CA . ASN A 1 206 ? 18.625 -5.064 -20.837 1.00 96.19 206 ASN A CA 1
ATOM 1709 C C . ASN A 1 206 ? 18.909 -3.564 -20.992 1.00 96.19 206 ASN A C 1
ATOM 1711 O O . ASN A 1 206 ? 17.995 -2.745 -20.988 1.00 96.19 206 ASN A O 1
ATOM 1715 N N . THR A 1 207 ? 20.183 -3.220 -21.165 1.00 94.94 207 THR A N 1
ATOM 1716 C CA . THR A 1 207 ? 20.662 -1.840 -21.361 1.00 94.94 207 THR A CA 1
ATOM 1717 C C . THR A 1 207 ? 20.713 -1.416 -22.834 1.00 94.94 207 THR A C 1
ATOM 1719 O O . THR A 1 207 ? 21.309 -0.397 -23.183 1.00 94.94 207 THR A O 1
ATOM 1722 N N . GLY A 1 208 ? 20.112 -2.204 -23.730 1.00 93.56 208 GLY A N 1
ATOM 1723 C CA . GLY A 1 208 ? 20.014 -1.864 -25.144 1.00 93.56 208 GLY A CA 1
ATOM 1724 C C . GLY A 1 208 ? 19.065 -0.690 -25.408 1.00 93.56 208 GLY A C 1
ATOM 1725 O O . GLY A 1 208 ? 18.146 -0.416 -24.642 1.00 93.56 208 GLY A O 1
ATOM 1726 N N . GLY A 1 209 ? 19.250 -0.026 -26.550 1.00 94.19 209 GLY A N 1
ATOM 1727 C CA . GLY A 1 209 ? 18.432 1.115 -26.970 1.00 94.19 209 GLY A CA 1
ATOM 1728 C C . GLY A 1 209 ? 19.175 2.448 -26.882 1.00 94.19 209 GLY A C 1
ATOM 1729 O O . GLY A 1 209 ? 20.350 2.512 -26.531 1.00 94.19 209 GLY A O 1
ATOM 1730 N N . LYS A 1 210 ? 18.502 3.530 -27.281 1.00 93.31 210 LYS A N 1
ATOM 1731 C CA . LYS A 1 210 ? 19.048 4.891 -27.238 1.00 93.31 210 LYS A CA 1
ATOM 1732 C C . LYS A 1 210 ? 17.959 5.860 -26.801 1.00 93.31 210 LYS A C 1
ATOM 1734 O O . LYS A 1 210 ? 16.862 5.843 -27.357 1.00 93.31 210 LYS A O 1
ATOM 1739 N N . VAL A 1 211 ? 18.288 6.727 -25.846 1.00 93.88 211 VAL A N 1
ATOM 1740 C CA . VAL A 1 211 ? 17.410 7.821 -25.409 1.00 93.88 211 VAL A CA 1
ATOM 1741 C C . VAL A 1 211 ? 17.058 8.714 -26.603 1.00 93.88 211 VAL A C 1
ATOM 1743 O O . VAL A 1 211 ? 17.896 8.975 -27.472 1.00 93.88 211 VAL A O 1
ATOM 1746 N N . ALA A 1 212 ? 15.812 9.187 -26.657 1.00 92.88 212 ALA A N 1
ATOM 1747 C CA . ALA A 1 212 ? 15.329 10.059 -27.722 1.00 92.88 212 ALA A CA 1
ATOM 1748 C C . ALA A 1 212 ? 16.103 11.390 -27.734 1.00 92.88 212 ALA A C 1
ATOM 1750 O O . ALA A 1 212 ? 15.812 12.307 -26.973 1.00 92.88 212 ALA A O 1
ATOM 1751 N N . SER A 1 213 ? 17.090 11.505 -28.625 1.00 92.75 213 SER A N 1
ATOM 1752 C CA . SER A 1 213 ? 18.006 12.652 -28.661 1.00 92.75 213 SER A CA 1
ATOM 1753 C C . SER A 1 213 ? 17.516 13.829 -29.511 1.00 92.75 213 SER A C 1
ATOM 1755 O O . SER A 1 213 ? 18.154 14.875 -29.516 1.00 92.75 213 SER A O 1
ATOM 1757 N N . TYR A 1 214 ? 16.413 13.671 -30.252 1.00 94.38 214 TYR A N 1
ATOM 1758 C CA . TYR A 1 214 ? 15.867 14.735 -31.107 1.00 94.38 214 TYR A CA 1
ATOM 1759 C C . TYR A 1 214 ? 15.042 15.774 -30.326 1.00 94.38 214 TYR A C 1
ATOM 1761 O O . TYR A 1 214 ? 14.867 16.891 -30.804 1.00 94.38 214 TYR A O 1
ATOM 1769 N N . ILE A 1 215 ? 14.566 15.432 -29.121 1.00 93.31 215 ILE A N 1
ATOM 1770 C CA . ILE A 1 215 ? 13.892 16.357 -28.197 1.00 93.31 215 ILE A CA 1
ATOM 1771 C C . ILE A 1 215 ? 14.864 16.665 -27.049 1.00 93.31 215 ILE A C 1
ATOM 1773 O O . ILE A 1 215 ? 15.171 15.757 -26.272 1.00 93.31 215 ILE A O 1
ATOM 1777 N N . PRO A 1 216 ? 15.340 17.915 -26.888 1.00 92.06 216 PRO A N 1
ATOM 1778 C CA . PRO A 1 216 ? 16.367 18.261 -25.899 1.00 92.06 216 PRO A CA 1
ATOM 1779 C C . PRO A 1 216 ? 16.005 17.925 -24.449 1.00 92.06 216 PRO A C 1
ATOM 1781 O O . PRO A 1 216 ? 16.890 17.669 -23.639 1.00 92.06 216 PRO A O 1
ATOM 1784 N N . GLN A 1 217 ? 14.717 17.942 -24.102 1.00 91.62 217 GLN A N 1
ATOM 1785 C CA . GLN A 1 217 ? 14.232 17.584 -22.771 1.00 91.62 217 GLN A CA 1
ATOM 1786 C C . GLN A 1 217 ? 14.392 16.084 -22.502 1.00 91.62 217 GLN A C 1
ATOM 1788 O O . GLN A 1 217 ? 14.864 15.713 -21.433 1.00 91.62 217 GLN A O 1
ATOM 1793 N N . LEU A 1 218 ? 14.071 15.235 -23.483 1.00 91.06 218 LEU A N 1
ATOM 1794 C CA . LEU A 1 218 ? 14.206 13.781 -23.357 1.00 91.06 218 LEU A CA 1
ATOM 1795 C C . LEU A 1 218 ? 15.675 13.347 -23.372 1.00 91.06 218 LEU A C 1
ATOM 1797 O O . LEU A 1 218 ? 16.047 12.435 -22.645 1.00 91.06 218 LEU A O 1
ATOM 1801 N N . ALA A 1 219 ? 16.525 14.048 -24.127 1.00 91.38 219 ALA A N 1
ATOM 1802 C CA . ALA A 1 219 ? 17.956 13.759 -24.229 1.00 91.38 219 ALA A CA 1
ATOM 1803 C C . ALA A 1 219 ? 18.723 13.873 -22.895 1.00 91.38 219 ALA A C 1
ATOM 1805 O O . ALA A 1 219 ? 19.825 13.343 -22.784 1.00 91.38 219 ALA A O 1
ATOM 1806 N N . LYS A 1 220 ? 18.164 14.580 -21.903 1.00 92.00 220 LYS A N 1
ATOM 1807 C CA . LYS A 1 220 ? 18.772 14.782 -20.578 1.00 92.00 220 LYS A CA 1
ATOM 1808 C C . LYS A 1 220 ? 18.492 13.644 -19.596 1.00 92.00 220 LYS A C 1
ATOM 1810 O O . LYS A 1 220 ? 19.119 13.612 -18.540 1.00 92.00 220 LYS A O 1
ATOM 1815 N N . TYR A 1 221 ? 17.542 12.758 -19.899 1.00 92.25 221 TYR A N 1
ATOM 1816 C CA . TYR A 1 221 ? 17.197 11.666 -18.994 1.00 92.25 221 TYR A CA 1
ATOM 1817 C C . TYR A 1 221 ? 18.278 10.590 -18.980 1.00 92.25 221 TYR A C 1
ATOM 1819 O O . TYR A 1 221 ? 18.885 10.277 -20.006 1.00 92.25 221 TYR A O 1
ATOM 1827 N N . ASN A 1 222 ? 18.497 10.019 -17.796 1.00 93.31 222 ASN A N 1
ATOM 1828 C CA . ASN A 1 222 ? 19.441 8.932 -17.612 1.00 93.31 222 ASN A CA 1
ATOM 1829 C C . ASN A 1 222 ? 18.895 7.655 -18.291 1.00 93.31 222 ASN A C 1
ATOM 1831 O O . ASN A 1 222 ? 17.782 7.244 -17.951 1.00 93.31 222 ASN A O 1
ATOM 1835 N N . PRO A 1 223 ? 19.636 7.021 -19.225 1.00 93.94 223 PRO A N 1
ATOM 1836 C CA . PRO A 1 223 ? 19.233 5.747 -19.832 1.00 93.94 223 PRO A CA 1
ATOM 1837 C C . PRO A 1 223 ? 19.060 4.607 -18.821 1.00 93.94 223 PRO A C 1
ATOM 1839 O O . PRO A 1 223 ? 18.346 3.655 -19.120 1.00 93.94 223 PRO A O 1
ATOM 1842 N N . ASP A 1 224 ? 19.683 4.706 -17.646 1.00 93.88 224 ASP A N 1
ATOM 1843 C CA . ASP A 1 224 ? 19.645 3.662 -16.620 1.00 93.88 224 ASP A CA 1
ATOM 1844 C C . ASP A 1 224 ? 18.390 3.723 -15.735 1.00 93.88 224 ASP A C 1
ATOM 1846 O O . ASP A 1 224 ? 18.184 2.831 -14.908 1.00 93.88 224 ASP A O 1
ATOM 1850 N N . TYR A 1 225 ? 17.546 4.754 -15.886 1.00 95.50 225 TYR A N 1
ATOM 1851 C CA . TYR A 1 225 ? 16.300 4.833 -15.128 1.00 95.50 225 TYR A CA 1
ATOM 1852 C C . TYR A 1 225 ? 15.344 3.711 -15.527 1.00 95.50 225 TYR A C 1
ATOM 1854 O O . TYR A 1 225 ? 14.929 3.584 -16.681 1.00 95.50 225 TYR A O 1
ATOM 1862 N N . TRP A 1 226 ? 14.955 2.915 -14.534 1.00 96.75 226 TRP A N 1
ATOM 1863 C CA . TRP A 1 226 ? 14.077 1.770 -14.712 1.00 96.75 226 TRP A CA 1
ATOM 1864 C C . TRP A 1 226 ? 13.147 1.625 -13.512 1.00 96.75 226 TRP A C 1
ATOM 1866 O O . TRP A 1 226 ? 13.553 1.229 -12.414 1.00 96.75 226 TRP A O 1
ATOM 1876 N N . GLY A 1 227 ? 11.872 1.929 -13.745 1.00 97.19 227 GLY A N 1
ATOM 1877 C CA . GLY A 1 227 ? 10.810 1.853 -12.752 1.00 97.19 227 GLY A CA 1
ATOM 1878 C C . GLY A 1 227 ? 9.625 1.044 -13.264 1.00 97.19 227 GLY A C 1
ATOM 1879 O O . GLY A 1 227 ? 9.196 1.194 -14.407 1.00 97.19 227 GLY A O 1
ATOM 1880 N N . VAL A 1 228 ? 9.066 0.204 -12.397 1.00 97.88 228 VAL A N 1
ATOM 1881 C CA . VAL A 1 228 ? 7.829 -0.539 -12.647 1.00 97.88 228 VAL A CA 1
ATOM 1882 C C . VAL A 1 228 ? 6.852 -0.231 -11.523 1.00 97.88 228 VAL A C 1
ATOM 1884 O O . VAL A 1 228 ? 7.143 -0.467 -10.355 1.00 97.88 228 VAL A O 1
ATOM 1887 N N . SER A 1 229 ? 5.672 0.267 -11.888 1.00 97.38 229 SER A N 1
ATOM 1888 C CA . SER A 1 229 ? 4.574 0.548 -10.960 1.00 97.38 229 SER A CA 1
ATOM 1889 C C . SER A 1 229 ? 3.304 -0.148 -11.418 1.00 97.38 229 SER A C 1
ATOM 1891 O O . SER A 1 229 ? 2.974 -0.147 -12.604 1.00 97.38 229 SER A O 1
ATOM 1893 N N . ARG A 1 230 ? 2.552 -0.702 -10.468 1.00 96.12 230 ARG A N 1
ATOM 1894 C CA . ARG A 1 230 ? 1.266 -1.358 -10.710 1.00 96.12 230 ARG A CA 1
ATOM 1895 C C . ARG A 1 230 ? 0.236 -0.922 -9.675 1.00 96.12 230 ARG A C 1
ATOM 1897 O O . ARG A 1 230 ? 0.524 -0.860 -8.482 1.00 96.12 230 ARG A O 1
ATOM 1904 N N . CYS A 1 231 ? -0.993 -0.714 -10.139 1.00 97.00 231 CYS A N 1
ATOM 1905 C CA . CYS A 1 231 ? -2.178 -0.558 -9.304 1.00 97.00 231 CYS A CA 1
ATOM 1906 C C . CYS A 1 231 ? -3.282 -1.475 -9.845 1.00 97.00 231 CYS A C 1
ATOM 1908 O O . CYS A 1 231 ? -3.627 -1.374 -11.022 1.00 97.00 231 CYS A O 1
ATOM 1910 N N . THR A 1 232 ? -3.817 -2.379 -9.023 1.00 97.88 232 THR A N 1
ATOM 1911 C CA . THR A 1 232 ? -4.977 -3.201 -9.408 1.00 97.88 232 THR A CA 1
ATOM 1912 C C . THR A 1 232 ? -6.265 -2.378 -9.346 1.00 97.88 232 THR A C 1
ATOM 1914 O O . THR A 1 232 ? -6.289 -1.290 -8.762 1.00 97.88 232 THR A O 1
ATOM 1917 N N . VAL A 1 233 ? -7.351 -2.900 -9.926 1.00 97.06 233 VAL A N 1
ATOM 1918 C CA . VAL A 1 233 ? -8.686 -2.266 -9.881 1.00 97.06 233 VAL A CA 1
ATOM 1919 C C . VAL A 1 233 ? -9.214 -2.095 -8.455 1.00 97.06 233 VAL A C 1
ATOM 1921 O O . VAL A 1 233 ? -9.962 -1.164 -8.180 1.00 97.06 233 VAL A O 1
ATOM 1924 N N . ASP A 1 234 ? -8.759 -2.940 -7.529 1.00 96.88 234 ASP A N 1
ATOM 1925 C CA . ASP A 1 234 ? -9.135 -2.872 -6.117 1.00 96.88 234 ASP A CA 1
ATOM 1926 C C . ASP A 1 234 ? -8.250 -1.924 -5.298 1.00 96.88 234 ASP A C 1
ATOM 1928 O O . ASP A 1 234 ? -8.529 -1.666 -4.123 1.00 96.88 234 ASP A O 1
ATOM 1932 N N . GLY A 1 235 ? -7.222 -1.350 -5.925 1.00 96.56 235 GLY A N 1
ATOM 1933 C CA . GLY A 1 235 ? -6.291 -0.413 -5.307 1.00 96.56 235 GLY A CA 1
ATOM 1934 C C . GLY A 1 235 ? -5.088 -1.074 -4.640 1.00 96.56 235 GLY A C 1
ATOM 1935 O O . GLY A 1 235 ? -4.418 -0.416 -3.848 1.00 96.56 235 GLY A O 1
ATOM 1936 N N . GLN A 1 236 ? -4.785 -2.338 -4.957 1.00 97.62 236 GLN A N 1
ATOM 1937 C CA . GLN A 1 236 ? -3.551 -2.970 -4.490 1.00 97.62 236 GLN A CA 1
ATOM 1938 C C . GLN A 1 236 ? -2.365 -2.397 -5.269 1.00 97.62 236 GLN A C 1
ATOM 1940 O O . GLN A 1 236 ? -2.413 -2.321 -6.502 1.00 97.62 236 GLN A O 1
ATOM 1945 N N . ARG A 1 237 ? -1.305 -1.983 -4.576 1.00 97.56 237 ARG A N 1
ATOM 1946 C CA . ARG A 1 237 ? -0.198 -1.217 -5.162 1.00 97.56 237 ARG A CA 1
ATOM 1947 C C . ARG A 1 237 ? 1.151 -1.856 -4.895 1.00 97.56 237 ARG A C 1
ATOM 1949 O O . ARG A 1 237 ? 1.415 -2.342 -3.804 1.00 97.56 237 ARG A O 1
ATOM 1956 N N . PHE A 1 238 ? 2.004 -1.812 -5.909 1.00 97.50 238 PHE A N 1
ATOM 1957 C CA . PHE A 1 238 ? 3.406 -2.195 -5.815 1.00 97.50 238 PHE A CA 1
ATOM 1958 C C . PHE A 1 238 ? 4.224 -1.357 -6.796 1.00 97.50 238 PHE A C 1
ATOM 1960 O O . PHE A 1 238 ? 3.794 -1.148 -7.935 1.00 97.50 238 PHE A O 1
ATOM 1967 N N . SER A 1 239 ? 5.389 -0.900 -6.351 1.00 97.44 239 SER A N 1
ATOM 1968 C CA . SER A 1 239 ? 6.312 -0.076 -7.125 1.00 97.44 239 SER A CA 1
ATOM 1969 C C . SER A 1 239 ? 7.743 -0.496 -6.808 1.00 97.44 239 SER A C 1
ATOM 1971 O O . SER A 1 239 ? 8.066 -0.743 -5.648 1.00 97.44 239 SER A O 1
ATOM 1973 N N . ILE A 1 240 ? 8.587 -0.579 -7.834 1.00 98.00 240 ILE A N 1
ATOM 1974 C CA . ILE A 1 240 ? 10.000 -0.948 -7.726 1.00 98.00 240 ILE A CA 1
ATOM 1975 C C . ILE A 1 240 ? 10.834 -0.141 -8.728 1.00 98.00 240 ILE A C 1
ATOM 1977 O O . ILE A 1 240 ? 10.439 0.030 -9.883 1.00 98.00 240 ILE A O 1
ATOM 1981 N N . GLY A 1 241 ? 12.000 0.336 -8.292 1.00 97.56 241 GLY A N 1
ATOM 1982 C CA . GLY A 1 241 ? 12.907 1.143 -9.109 1.00 97.56 241 GLY A CA 1
ATOM 1983 C C . GLY A 1 241 ? 12.551 2.630 -9.125 1.00 97.56 241 GLY A C 1
ATOM 1984 O O . GLY A 1 241 ? 12.014 3.160 -8.156 1.00 97.56 241 GLY A O 1
ATOM 1985 N N . ASP A 1 242 ? 12.850 3.298 -10.236 1.00 97.12 242 ASP A N 1
ATOM 1986 C CA . ASP A 1 242 ? 12.783 4.759 -10.382 1.00 97.12 242 ASP A CA 1
ATOM 1987 C C . ASP A 1 242 ? 11.354 5.280 -10.632 1.00 97.12 242 ASP A C 1
ATOM 1989 O O . ASP A 1 242 ? 11.077 6.001 -11.587 1.00 97.12 242 ASP A O 1
ATOM 1993 N N . THR A 1 243 ? 10.400 4.879 -9.792 1.00 97.12 243 THR A N 1
ATOM 1994 C CA . THR A 1 243 ? 8.963 5.124 -10.011 1.00 97.12 243 THR A CA 1
ATOM 1995 C C . THR A 1 243 ? 8.477 6.501 -9.576 1.00 97.12 243 THR A C 1
ATOM 1997 O O . THR A 1 243 ? 7.358 6.886 -9.908 1.00 97.12 243 THR A O 1
ATOM 2000 N N . GLU A 1 244 ? 9.288 7.221 -8.805 1.00 96.12 244 GLU A N 1
ATOM 2001 C CA . GLU A 1 244 ? 8.973 8.564 -8.304 1.00 96.12 244 GLU A CA 1
ATOM 2002 C C . GLU A 1 244 ? 9.614 9.672 -9.152 1.00 96.12 244 GLU A C 1
ATOM 2004 O O . GLU A 1 244 ? 9.352 10.853 -8.924 1.00 96.12 244 GLU A O 1
ATOM 2009 N N . ILE A 1 245 ? 10.426 9.305 -10.152 1.00 95.00 245 ILE A N 1
ATOM 2010 C CA . ILE A 1 245 ? 11.050 10.260 -11.066 1.00 95.00 245 ILE A CA 1
ATOM 2011 C C . ILE A 1 245 ? 9.998 10.725 -12.088 1.00 95.00 245 ILE A C 1
ATOM 2013 O O . ILE A 1 245 ? 9.464 9.899 -12.833 1.00 95.00 245 ILE A O 1
ATOM 2017 N N . PRO A 1 246 ? 9.678 12.030 -12.152 1.00 93.56 246 PRO A N 1
ATOM 2018 C CA . PRO A 1 246 ? 8.806 12.557 -13.194 1.00 93.56 246 PRO A CA 1
ATOM 2019 C C . PRO A 1 246 ? 9.511 12.471 -14.555 1.00 93.56 246 PRO A C 1
ATOM 2021 O O . PRO A 1 246 ? 10.711 12.726 -14.625 1.00 93.56 246 PRO A O 1
ATOM 2024 N N . PHE A 1 247 ? 8.769 12.133 -15.615 1.00 88.12 247 PHE A N 1
ATOM 2025 C CA . PHE A 1 247 ? 9.271 12.045 -16.992 1.00 88.12 247 PHE A CA 1
ATOM 2026 C C . PHE A 1 247 ? 8.586 13.046 -17.927 1.00 88.12 247 PHE A C 1
ATOM 2028 O O . PHE A 1 247 ? 7.345 13.201 -17.836 1.00 88.12 247 PHE A O 1
#

Mean predicted aligned error: 17.15 Å

Sequence (247 aa):
MYRRTIAMPFHSYARRLFPQLRNISNKLRGRSTWASPTEKLLCRARTGNLPLYRHFTCSDTLRTTSHANRVFMPAEEFHHGKEKALEVNREGETVPVNVEDLIFDMFKDSDDTLSVGKFLNALFTTGLWKNDPRLKEMMQNLRKLYQEKSPVRSLETLSLTKEAFGNVIRENIVLITRALRHQFVIPDFQDFVRYIEDFYWKCKVNTGGKVASYIPQLAKYNPDYWGVSRCTVDGQRFSIGDTEIPF